Protein AF-A0A2I1KR94-F1 (afdb_monomer)

Mean predicted aligned error: 14.49 Å

Secondary structure (DSSP, 8-state):
-------THHHHTSSSS---SHHHHHHHHHH----HHHHHHHHHHHHT--S------PPPHHHHHHHHHHHHHHHHH-HHHHHHHHHHHHHSS-TT--STTHHHHHHS-TTTS-HHHHHHHHHHHHHHHHHTTSTTTHHHHHHHHHHHHHHHHHHHHHHHHHTT-HHHHHHHHHHHHHHHHHHHHHHHHHHHHHHHH---HHHHHHHHHHHHHHHHHHHHHHHH-HHHHHHHHHHHHHHHHHHHHHHHHHHHHHHHHS--

Structure (mmCIF, N/CA/C/O backbone):
data_AF-A0A2I1KR94-F1
#
_entry.id   AF-A0A2I1KR94-F1
#
loop_
_atom_site.group_PDB
_atom_site.id
_atom_site.type_symbol
_atom_site.label_atom_id
_atom_site.label_alt_id
_atom_site.label_comp_id
_atom_site.label_asym_id
_atom_site.label_entity_id
_atom_site.label_seq_id
_atom_site.pdbx_PDB_ins_code
_atom_site.Cartn_x
_atom_site.Cartn_y
_atom_site.Cartn_z
_atom_site.occupancy
_atom_site.B_iso_or_equiv
_atom_site.auth_seq_id
_atom_site.auth_comp_id
_atom_site.auth_asym_id
_atom_site.auth_atom_id
_atom_site.pdbx_PDB_model_num
ATOM 1 N N . MET A 1 1 ? 54.057 35.164 -25.655 1.00 35.00 1 MET A N 1
ATOM 2 C CA . MET A 1 1 ? 53.606 35.963 -24.493 1.00 35.00 1 MET A CA 1
ATOM 3 C C . MET A 1 1 ? 52.113 36.227 -24.634 1.00 35.00 1 MET A C 1
ATOM 5 O O . MET A 1 1 ? 51.683 36.531 -25.734 1.00 35.00 1 MET A O 1
ATOM 9 N N . HIS A 1 2 ? 51.393 36.112 -23.514 1.00 28.39 2 HIS A N 1
ATOM 10 C CA . HIS A 1 2 ? 49.942 36.242 -23.285 1.00 28.39 2 HIS A CA 1
ATOM 11 C C . HIS A 1 2 ? 48.998 35.068 -23.674 1.00 28.39 2 HIS A C 1
ATOM 13 O O . HIS A 1 2 ? 49.238 34.387 -24.667 1.00 28.39 2 HIS A O 1
ATOM 19 N N . PRO A 1 3 ? 47.965 34.794 -22.835 1.00 44.25 3 PRO A N 1
ATOM 20 C CA . PRO A 1 3 ? 47.377 33.490 -22.584 1.00 44.25 3 PRO A CA 1
ATOM 21 C C . PRO A 1 3 ? 45.837 33.502 -22.761 1.00 44.25 3 PRO A C 1
ATOM 23 O O . PRO A 1 3 ? 45.214 34.516 -23.063 1.00 44.25 3 PRO A O 1
ATOM 26 N N . ALA A 1 4 ? 45.236 32.338 -22.530 1.00 46.88 4 ALA A N 1
ATOM 27 C CA . ALA A 1 4 ? 43.945 32.125 -21.871 1.00 46.88 4 ALA A CA 1
ATOM 28 C C . ALA A 1 4 ? 42.857 33.222 -21.967 1.00 46.88 4 ALA A C 1
ATOM 30 O O . ALA A 1 4 ? 42.795 34.143 -21.152 1.00 46.88 4 ALA A O 1
ATOM 31 N N . ARG A 1 5 ? 41.859 32.978 -22.821 1.00 35.50 5 ARG A N 1
ATOM 32 C CA . ARG A 1 5 ? 40.458 33.254 -22.478 1.00 35.50 5 ARG A CA 1
ATOM 33 C C . ARG A 1 5 ? 39.716 31.923 -22.441 1.00 35.50 5 ARG A C 1
ATOM 35 O O . ARG A 1 5 ? 39.459 31.316 -23.472 1.00 35.50 5 ARG A O 1
ATOM 42 N N . TYR A 1 6 ? 39.457 31.445 -21.228 1.00 41.56 6 TYR A N 1
ATOM 43 C CA . TYR A 1 6 ? 38.621 30.279 -20.979 1.00 41.56 6 TYR A CA 1
ATOM 44 C C . TYR A 1 6 ? 37.159 30.669 -21.190 1.00 41.56 6 TYR A C 1
ATOM 46 O O . TYR A 1 6 ? 36.608 31.471 -20.435 1.00 41.56 6 TYR A O 1
ATOM 54 N N . ASP A 1 7 ? 36.540 30.080 -22.209 1.00 39.53 7 ASP A N 1
ATOM 55 C CA . ASP A 1 7 ? 35.104 30.148 -22.465 1.00 39.53 7 ASP A CA 1
ATOM 56 C C . ASP A 1 7 ? 34.332 29.350 -21.400 1.00 39.53 7 ASP A C 1
ATOM 58 O O . ASP A 1 7 ? 33.911 28.204 -21.592 1.00 39.53 7 ASP A O 1
ATOM 62 N N . LEU A 1 8 ? 34.134 29.980 -20.239 1.00 40.34 8 LEU A N 1
ATOM 63 C CA . LEU A 1 8 ? 33.334 29.470 -19.117 1.00 40.34 8 LEU A CA 1
ATOM 64 C C . LEU A 1 8 ? 31.842 29.292 -19.464 1.00 40.34 8 LEU A C 1
ATOM 66 O O . LEU A 1 8 ? 31.100 28.659 -18.713 1.00 40.34 8 LEU A O 1
ATOM 70 N N . LEU A 1 9 ? 31.396 29.784 -20.622 1.00 37.09 9 LEU A N 1
ATOM 71 C CA . LEU A 1 9 ? 30.026 29.608 -21.109 1.00 37.09 9 LEU A CA 1
ATOM 72 C C . LEU A 1 9 ? 29.770 28.199 -21.673 1.00 37.09 9 LEU A C 1
ATOM 74 O O . LEU A 1 9 ? 28.655 27.692 -21.572 1.00 37.09 9 LEU A O 1
ATOM 78 N N . SER A 1 10 ? 30.806 27.505 -22.156 1.00 40.38 10 SER A N 1
ATOM 79 C CA . SER A 1 10 ? 30.686 26.139 -22.699 1.00 40.38 10 SER A CA 1
ATOM 80 C C . SER A 1 10 ? 30.662 25.035 -21.627 1.00 40.38 10 SER A C 1
ATOM 82 O O . SER A 1 10 ? 30.358 23.873 -21.916 1.00 40.38 10 SER A O 1
ATOM 84 N N . ALA A 1 11 ? 30.989 25.379 -20.377 1.00 36.53 11 ALA A N 1
ATOM 85 C CA . ALA A 1 11 ? 30.955 24.456 -19.245 1.00 36.53 11 ALA A CA 1
ATOM 86 C C . ALA A 1 11 ? 29.555 24.370 -18.615 1.00 36.53 11 ALA A C 1
ATOM 88 O O . ALA A 1 11 ? 29.165 23.318 -18.113 1.00 36.53 11 ALA A O 1
ATOM 89 N N . ARG A 1 12 ? 28.758 25.445 -18.694 1.00 36.31 12 ARG A N 1
ATOM 90 C CA . ARG A 1 12 ? 27.431 25.501 -18.060 1.00 36.31 12 ARG A CA 1
ATOM 91 C C . ARG A 1 12 ? 26.336 24.792 -18.865 1.00 36.31 12 ARG A C 1
ATOM 93 O O . ARG A 1 12 ? 25.356 24.350 -18.278 1.00 36.31 12 ARG A O 1
ATOM 100 N N . ALA A 1 13 ? 26.529 24.612 -20.173 1.00 34.84 13 ALA A N 1
ATOM 101 C CA . ALA A 1 13 ? 25.585 23.900 -21.042 1.00 34.84 13 ALA A CA 1
ATOM 102 C C . ALA A 1 13 ? 25.723 22.363 -20.989 1.00 34.84 13 ALA A C 1
ATOM 104 O O . ALA A 1 13 ? 24.828 21.652 -21.431 1.00 34.84 13 ALA A O 1
ATOM 105 N N . ARG A 1 14 ? 26.820 21.832 -20.428 1.00 36.22 14 ARG A N 1
ATOM 106 C CA . ARG A 1 14 ? 27.119 20.387 -20.427 1.00 36.22 14 ARG A CA 1
ATOM 107 C C . ARG A 1 14 ? 26.624 19.613 -19.205 1.00 36.22 14 ARG A C 1
ATOM 109 O O . ARG A 1 14 ? 26.749 18.397 -19.181 1.00 36.22 14 ARG A O 1
ATOM 116 N N . ILE A 1 15 ? 26.054 20.288 -18.207 1.00 40.41 15 ILE A N 1
ATOM 117 C CA . ILE A 1 15 ? 25.571 19.637 -16.974 1.00 40.41 15 ILE A CA 1
ATOM 118 C C . ILE A 1 15 ? 24.065 19.316 -17.052 1.00 40.41 15 ILE A C 1
ATOM 120 O O . ILE A 1 15 ? 23.568 18.522 -16.261 1.00 40.41 15 ILE A O 1
ATOM 124 N N . SER A 1 16 ? 23.323 19.864 -18.026 1.00 38.84 16 SER A N 1
ATOM 125 C CA . SER A 1 16 ? 21.858 19.708 -18.078 1.00 38.84 16 SER A CA 1
ATOM 126 C C . SER A 1 16 ? 21.340 18.541 -18.931 1.00 38.84 16 SER A C 1
ATOM 128 O O . SER A 1 16 ? 20.125 18.388 -19.037 1.00 38.84 16 SER A O 1
ATOM 130 N N . GLN A 1 17 ? 22.206 17.719 -19.527 1.00 39.06 17 GLN A N 1
ATOM 131 C CA . GLN A 1 17 ? 21.788 16.513 -20.251 1.00 39.06 17 GLN A CA 1
ATOM 132 C C . GLN A 1 17 ? 22.520 15.307 -19.671 1.00 39.06 17 GLN A C 1
ATOM 134 O O . GLN A 1 17 ? 23.636 14.970 -20.057 1.00 39.06 17 GLN A O 1
ATOM 139 N N . GLY A 1 18 ? 21.910 14.729 -18.638 1.00 41.34 18 GLY A N 1
ATOM 140 C CA . GLY A 1 18 ? 22.408 13.528 -17.990 1.00 41.34 18 GLY A CA 1
ATOM 141 C C . GLY A 1 18 ? 22.389 12.342 -18.952 1.00 41.34 18 GLY A C 1
ATOM 142 O O . GLY A 1 18 ? 21.402 12.125 -19.645 1.00 41.34 18 GLY A O 1
ATOM 143 N N . THR A 1 19 ? 23.471 11.563 -18.892 1.00 52.41 19 THR A N 1
ATOM 144 C CA . THR A 1 19 ? 23.735 10.248 -19.512 1.00 52.41 19 THR A CA 1
ATOM 145 C C . THR A 1 19 ? 24.338 10.221 -20.929 1.00 52.41 19 THR A C 1
ATOM 147 O O . THR A 1 19 ? 23.656 10.270 -21.942 1.00 52.41 19 THR A O 1
ATOM 150 N N . GLY A 1 20 ? 25.672 10.060 -20.951 1.00 33.41 20 GLY A N 1
ATOM 151 C CA . GLY A 1 20 ? 26.540 9.688 -22.084 1.00 33.41 20 GLY A CA 1
ATOM 152 C C . GLY A 1 20 ? 27.864 10.480 -22.070 1.00 33.41 20 GLY A C 1
ATOM 153 O O . GLY A 1 20 ? 27.867 11.606 -21.578 1.00 33.41 20 GLY A O 1
ATOM 154 N N . PRO A 1 21 ? 29.015 10.011 -22.598 1.00 44.22 21 PRO A N 1
ATOM 155 C CA . PRO A 1 21 ? 29.642 8.690 -22.695 1.00 44.22 21 PRO A CA 1
ATOM 156 C C . PRO A 1 21 ? 30.960 8.659 -21.864 1.00 44.22 21 PRO A C 1
ATOM 158 O O . PRO A 1 21 ? 32.014 8.207 -22.315 1.00 44.22 21 PRO A O 1
ATOM 161 N N . SER A 1 22 ? 30.944 9.205 -20.645 1.00 50.06 22 SER A N 1
ATOM 162 C CA . SER A 1 22 ? 32.164 9.479 -19.860 1.00 50.06 22 SER A CA 1
ATOM 163 C C . SER A 1 22 ? 32.882 8.234 -19.320 1.00 50.06 22 SER A C 1
ATOM 165 O O . SER A 1 22 ? 34.065 8.299 -18.990 1.00 50.06 22 SER A O 1
ATOM 167 N N . PHE A 1 23 ? 32.194 7.093 -19.233 1.00 43.66 23 PHE A N 1
ATOM 168 C CA . PHE A 1 23 ? 32.743 5.874 -18.632 1.00 43.66 23 PHE A CA 1
ATOM 169 C C . PHE A 1 23 ? 33.726 5.142 -19.564 1.00 43.66 23 PHE A C 1
ATOM 171 O O . PHE A 1 23 ? 34.800 4.730 -19.127 1.00 43.66 23 PHE A O 1
ATOM 178 N N . CYS A 1 24 ? 33.432 5.078 -20.869 1.00 41.09 24 CYS A N 1
ATOM 179 C CA . CYS A 1 24 ? 34.358 4.524 -21.866 1.00 41.09 24 CYS A CA 1
ATOM 180 C C . CYS A 1 24 ? 35.625 5.377 -22.012 1.00 41.09 24 CYS A C 1
ATOM 182 O O . CYS A 1 24 ? 36.724 4.834 -22.101 1.00 41.09 24 CYS A O 1
ATOM 184 N N . LEU A 1 25 ? 35.489 6.706 -21.967 1.00 46.69 25 LEU A N 1
ATOM 185 C CA . LEU A 1 25 ? 36.619 7.643 -22.008 1.00 46.69 25 LEU A CA 1
ATOM 186 C C . LEU A 1 25 ? 37.533 7.502 -20.779 1.00 46.69 25 LEU A C 1
ATOM 188 O O . LEU A 1 25 ? 38.751 7.639 -20.896 1.00 46.69 25 LEU A O 1
ATOM 192 N N . TRP A 1 26 ? 36.959 7.179 -19.617 1.00 49.50 26 TRP A N 1
ATOM 193 C CA . TRP A 1 26 ? 37.708 6.919 -18.388 1.00 49.50 26 TRP A CA 1
ATOM 194 C C . TRP A 1 26 ? 38.465 5.581 -18.443 1.00 49.50 26 TRP A C 1
ATOM 196 O O . TRP A 1 26 ? 39.665 5.553 -18.173 1.00 49.50 26 TRP A O 1
ATOM 206 N N . ILE A 1 27 ? 37.817 4.499 -18.899 1.00 49.00 27 ILE A N 1
ATOM 207 C CA . ILE A 1 27 ? 38.471 3.188 -19.078 1.00 49.00 27 ILE A CA 1
ATOM 208 C C . ILE A 1 27 ? 39.580 3.259 -20.139 1.00 49.00 27 ILE A C 1
ATOM 210 O O . ILE A 1 27 ? 40.669 2.717 -19.936 1.00 49.00 27 ILE A O 1
ATOM 214 N N . SER A 1 28 ? 39.348 3.964 -21.250 1.00 44.84 28 SER A N 1
ATOM 215 C CA . SER A 1 28 ? 40.300 4.033 -22.366 1.00 44.84 28 SER A CA 1
ATOM 216 C C . SER A 1 28 ? 41.574 4.803 -22.015 1.00 44.84 28 SER A C 1
ATOM 218 O O . SER A 1 28 ? 42.646 4.473 -22.520 1.00 44.84 28 SER A O 1
ATOM 220 N N . ARG A 1 29 ? 41.485 5.818 -21.144 1.00 47.16 29 ARG A N 1
ATOM 221 C CA . ARG A 1 29 ? 42.650 6.609 -20.717 1.00 47.16 29 ARG A CA 1
ATOM 222 C C . ARG A 1 29 ? 43.457 5.917 -19.615 1.00 47.16 29 ARG A C 1
ATOM 224 O O . ARG A 1 29 ? 44.645 6.189 -19.489 1.00 47.16 29 ARG A O 1
ATOM 231 N N . ALA A 1 30 ? 42.828 5.016 -18.857 1.00 43.41 30 ALA A N 1
ATOM 232 C CA . ALA A 1 30 ? 43.468 4.232 -17.802 1.00 43.41 30 ALA A CA 1
ATOM 233 C C . ALA A 1 30 ? 44.206 2.984 -18.317 1.00 43.41 30 ALA A C 1
ATOM 235 O O . ALA A 1 30 ? 45.119 2.507 -17.652 1.00 43.41 30 ALA A O 1
ATOM 236 N N . SER A 1 31 ? 43.821 2.447 -19.480 1.00 46.56 31 SER A N 1
ATOM 237 C CA . SER A 1 31 ? 44.313 1.143 -19.952 1.00 46.56 31 SER A CA 1
ATOM 238 C C . SER A 1 31 ? 45.330 1.212 -21.092 1.00 46.56 31 SER A C 1
ATOM 240 O O . SER A 1 31 ? 46.026 0.231 -21.303 1.00 46.56 31 SER A O 1
ATOM 242 N N . GLY A 1 32 ? 45.461 2.331 -21.817 1.00 48.06 32 GLY A N 1
ATOM 243 C CA . GLY A 1 32 ? 46.488 2.506 -22.860 1.00 48.06 32 GLY A CA 1
ATOM 244 C C . GLY A 1 32 ? 46.425 1.509 -24.033 1.00 48.06 32 GLY A C 1
ATOM 245 O O . GLY A 1 32 ? 47.392 1.395 -24.778 1.00 48.06 32 GLY A O 1
ATOM 246 N N . VAL A 1 33 ? 45.317 0.775 -24.196 1.00 49.03 33 VAL A N 1
ATOM 247 C CA . VAL A 1 33 ? 45.268 -0.470 -24.996 1.00 49.03 33 VAL A CA 1
ATOM 248 C C . VAL A 1 33 ? 44.391 -0.391 -26.258 1.00 49.03 33 VAL A C 1
ATOM 250 O O . VAL A 1 33 ? 44.274 -1.368 -26.990 1.00 49.03 33 VAL A O 1
ATOM 253 N N . LEU A 1 34 ? 43.824 0.764 -26.615 1.00 44.78 34 LEU A N 1
ATOM 254 C CA . LEU A 1 34 ? 43.002 0.875 -27.831 1.00 44.78 34 LEU A CA 1
ATOM 255 C C . LEU A 1 34 ? 43.645 1.797 -28.878 1.00 44.78 34 LEU A C 1
ATOM 257 O O . LEU A 1 34 ? 43.628 3.018 -28.746 1.00 44.78 34 LEU A O 1
ATOM 261 N N . SER A 1 35 ? 44.204 1.190 -29.933 1.00 47.53 35 SER A N 1
ATOM 262 C CA . SER A 1 35 ? 44.652 1.878 -31.154 1.00 47.53 35 SER A CA 1
ATOM 263 C C . SER A 1 35 ? 43.507 2.680 -31.781 1.00 47.53 35 SER A C 1
ATOM 265 O O . SER A 1 35 ? 42.381 2.186 -31.887 1.00 47.53 35 SER A O 1
ATOM 267 N N . GLY A 1 36 ? 43.810 3.899 -32.244 1.00 46.56 36 GLY A N 1
ATOM 268 C CA . GLY A 1 36 ? 42.843 4.895 -32.741 1.00 46.56 36 GLY A CA 1
ATOM 269 C C . GLY A 1 36 ? 41.859 4.407 -33.814 1.00 46.56 36 GLY A C 1
ATOM 270 O O . GLY A 1 36 ? 40.757 4.936 -33.916 1.00 46.56 36 GLY A O 1
ATOM 271 N N . THR A 1 37 ? 42.187 3.330 -34.528 1.00 48.81 37 THR A N 1
ATOM 272 C CA . THR A 1 37 ? 41.336 2.689 -35.542 1.00 48.81 37 THR A CA 1
ATOM 273 C C . THR A 1 37 ? 40.032 2.109 -34.969 1.00 48.81 37 THR A C 1
ATOM 275 O O . THR A 1 37 ? 39.011 2.072 -35.658 1.00 48.81 37 THR A O 1
ATOM 278 N N . VAL A 1 38 ? 40.032 1.675 -33.701 1.00 52.34 38 VAL A N 1
ATOM 279 C CA . VAL A 1 38 ? 38.827 1.147 -33.027 1.00 52.34 38 VAL A CA 1
ATOM 280 C C . VAL A 1 38 ? 37.902 2.286 -32.581 1.00 52.34 38 VAL A C 1
ATOM 282 O O . VAL A 1 38 ? 36.683 2.149 -32.622 1.00 52.34 38 VAL A O 1
ATOM 285 N N . CYS A 1 39 ? 38.466 3.442 -32.220 1.00 46.56 39 CYS A N 1
ATOM 286 C CA . CYS A 1 39 ? 37.684 4.622 -31.843 1.00 46.56 39 CYS A CA 1
ATOM 287 C C . CYS A 1 39 ? 36.955 5.225 -33.053 1.00 46.56 39 CYS A C 1
ATOM 289 O O . CYS A 1 39 ? 35.754 5.468 -32.981 1.00 46.56 39 CYS A O 1
ATOM 291 N N . GLU A 1 40 ? 37.635 5.369 -34.197 1.00 49.00 40 GLU A N 1
ATOM 292 C CA . GLU A 1 40 ? 37.013 5.880 -35.430 1.00 49.00 40 GLU A CA 1
ATOM 293 C C . GLU A 1 40 ? 35.909 4.960 -35.967 1.00 49.00 40 GLU A C 1
ATOM 295 O O . GLU A 1 40 ? 34.885 5.430 -36.460 1.00 49.00 40 GLU A O 1
ATOM 300 N N . THR A 1 41 ? 36.068 3.639 -35.839 1.00 49.00 41 THR A N 1
ATOM 301 C CA . THR A 1 41 ? 35.028 2.684 -36.256 1.00 49.00 41 THR A CA 1
ATOM 302 C C . THR A 1 41 ? 33.820 2.672 -35.316 1.00 49.00 41 THR A C 1
ATOM 304 O O . THR A 1 41 ? 32.702 2.429 -35.779 1.00 49.00 41 THR A O 1
ATOM 307 N N . LEU A 1 42 ? 34.002 2.987 -34.030 1.00 47.84 42 LEU A N 1
ATOM 308 C CA . LEU A 1 42 ? 32.907 3.176 -33.073 1.00 47.84 42 LEU A CA 1
ATOM 309 C C . LEU A 1 42 ? 32.173 4.505 -33.292 1.00 47.84 42 LEU A C 1
ATOM 311 O O . LEU A 1 42 ? 30.946 4.534 -33.229 1.00 47.84 42 LEU A O 1
ATOM 315 N N . GLU A 1 43 ? 32.886 5.575 -33.637 1.00 50.41 43 GLU A N 1
ATOM 316 C CA . GLU A 1 43 ? 32.296 6.884 -33.940 1.00 50.41 43 GLU A CA 1
ATOM 317 C C . GLU A 1 43 ? 31.546 6.871 -35.286 1.00 50.41 43 GLU A C 1
ATOM 319 O O . GLU A 1 43 ? 30.418 7.360 -35.393 1.00 50.41 43 GLU A O 1
ATOM 324 N N . ALA A 1 44 ? 32.083 6.160 -36.285 1.00 45.59 44 ALA A N 1
ATOM 325 C CA . ALA A 1 44 ? 31.396 5.897 -37.550 1.00 45.59 44 ALA A CA 1
ATOM 326 C C . ALA A 1 44 ? 30.174 4.967 -37.397 1.00 45.59 44 ALA A C 1
ATOM 328 O O . ALA A 1 44 ? 29.206 5.101 -38.149 1.00 45.59 44 ALA A O 1
ATOM 329 N N . ARG A 1 45 ? 30.180 4.042 -36.422 1.00 46.34 45 ARG A N 1
ATOM 330 C CA . ARG A 1 45 ? 28.995 3.244 -36.047 1.00 46.34 45 ARG A CA 1
ATOM 331 C C . ARG A 1 45 ? 27.971 4.052 -35.249 1.00 46.34 45 ARG A C 1
ATOM 333 O O . ARG A 1 45 ? 26.781 3.830 -35.444 1.00 46.34 45 ARG A O 1
ATOM 340 N N . GLY A 1 46 ? 28.404 5.004 -34.421 1.00 43.47 46 GLY A N 1
ATOM 341 C CA . GLY A 1 46 ? 27.519 5.927 -33.702 1.00 43.47 46 GLY A CA 1
ATOM 342 C C . GLY A 1 46 ? 26.760 6.872 -34.637 1.00 43.47 46 GLY A C 1
ATOM 343 O O . GLY A 1 46 ? 25.597 7.176 -34.398 1.00 43.47 46 GLY A O 1
ATOM 344 N N . SER A 1 47 ? 27.379 7.270 -35.753 1.00 44.62 47 SER A N 1
ATOM 345 C CA . SER A 1 47 ? 26.758 8.154 -36.751 1.00 44.62 47 SER A CA 1
ATOM 346 C C . SER A 1 47 ? 25.817 7.431 -37.736 1.00 44.62 47 SER A C 1
ATOM 348 O O . SER A 1 47 ? 24.990 8.068 -38.381 1.00 44.62 47 SER A O 1
ATOM 350 N N . ARG A 1 48 ? 25.881 6.091 -37.825 1.00 40.25 48 ARG A N 1
ATOM 351 C CA . ARG A 1 48 ? 24.932 5.252 -38.593 1.00 40.25 48 ARG A CA 1
ATOM 352 C C . ARG A 1 48 ? 23.904 4.544 -37.707 1.00 40.25 48 ARG A C 1
ATOM 354 O O . ARG A 1 48 ? 23.403 3.485 -38.085 1.00 40.25 48 ARG A O 1
ATOM 361 N N . ALA A 1 49 ? 23.586 5.097 -36.537 1.00 43.03 49 ALA A N 1
ATOM 362 C CA . ALA A 1 49 ? 22.414 4.665 -35.791 1.00 43.03 49 ALA A CA 1
ATOM 363 C C . ALA A 1 49 ? 21.166 5.012 -36.619 1.00 43.03 49 ALA A C 1
ATOM 365 O O . ALA A 1 49 ? 20.752 6.166 -36.719 1.00 43.03 49 ALA A O 1
ATOM 366 N N . SER A 1 50 ? 20.643 3.993 -37.294 1.00 39.62 50 SER A N 1
ATOM 367 C CA . SER A 1 50 ? 19.432 3.997 -38.104 1.00 39.62 50 SER A CA 1
ATOM 368 C C . SER A 1 50 ? 18.310 4.814 -37.437 1.00 39.62 50 SER A C 1
ATOM 370 O O . SER A 1 50 ? 18.028 4.576 -36.264 1.00 39.62 50 SER A O 1
ATOM 372 N N . PRO A 1 51 ? 17.587 5.698 -38.154 1.00 44.38 51 PRO A N 1
ATOM 373 C CA . PRO A 1 51 ? 16.485 6.502 -37.595 1.00 44.38 51 PRO A CA 1
ATOM 374 C C . PRO A 1 51 ? 15.230 5.677 -37.234 1.00 44.38 51 PRO A C 1
ATOM 376 O O . PRO A 1 51 ? 14.169 6.234 -36.985 1.00 44.38 51 PRO A O 1
ATOM 379 N N . ASN A 1 52 ? 15.344 4.348 -37.237 1.00 45.38 52 ASN A N 1
ATOM 380 C CA . ASN A 1 52 ? 14.302 3.372 -36.934 1.00 45.38 52 ASN A CA 1
ATOM 381 C C . ASN A 1 52 ? 14.933 2.187 -36.186 1.00 45.38 52 ASN A C 1
ATOM 383 O O . ASN A 1 52 ? 14.935 1.055 -36.670 1.00 45.38 52 ASN A O 1
ATOM 387 N N . LEU A 1 53 ? 15.549 2.453 -35.033 1.00 41.03 53 LEU A N 1
ATOM 388 C CA . LEU A 1 53 ? 15.765 1.399 -34.048 1.00 41.03 53 LEU A CA 1
ATOM 389 C C . LEU A 1 53 ? 14.443 1.199 -33.320 1.00 41.03 53 LEU A C 1
ATOM 391 O O . LEU A 1 53 ? 13.820 2.167 -32.889 1.00 41.03 53 LEU A O 1
ATOM 395 N N . ALA A 1 54 ? 14.018 -0.059 -33.303 1.00 38.78 54 ALA A N 1
ATOM 396 C CA . ALA A 1 54 ? 12.825 -0.571 -32.667 1.00 38.78 54 ALA A CA 1
ATOM 397 C C . ALA A 1 54 ? 12.447 0.227 -31.418 1.00 38.78 54 ALA A C 1
ATOM 399 O O . ALA A 1 54 ? 13.282 0.492 -30.554 1.00 38.78 54 ALA A O 1
ATOM 400 N N . GLN A 1 55 ? 11.169 0.582 -31.333 1.00 46.03 55 GLN A N 1
ATOM 401 C CA . GLN A 1 55 ? 10.551 0.938 -30.073 1.00 46.03 55 GLN A CA 1
ATOM 402 C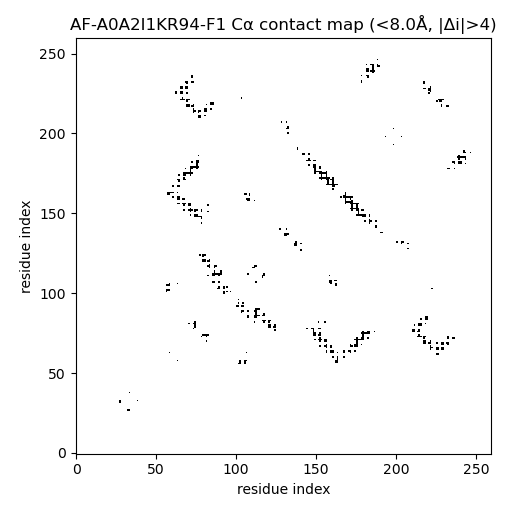 C . GLN A 1 55 ? 10.678 -0.287 -29.160 1.00 46.03 55 GLN A C 1
ATOM 404 O O . GLN A 1 55 ? 9.831 -1.178 -29.181 1.00 46.03 55 GLN A O 1
ATOM 409 N N . GLU A 1 56 ? 11.791 -0.365 -28.427 1.00 43.19 56 GLU A N 1
ATOM 410 C CA . GLU A 1 56 ? 11.906 -1.161 -27.210 1.00 43.19 56 GLU A CA 1
ATOM 411 C C . GLU A 1 56 ? 10.618 -0.907 -26.411 1.00 43.19 56 GLU A C 1
ATOM 413 O O . GLU A 1 56 ? 10.162 0.244 -26.389 1.00 43.19 56 GLU A O 1
ATOM 418 N N . PRO A 1 57 ? 9.975 -1.922 -25.811 1.00 46.59 57 PRO A N 1
ATOM 419 C CA . PRO A 1 57 ? 8.738 -1.738 -25.063 1.00 46.59 57 PRO A CA 1
ATOM 420 C C . PRO A 1 57 ? 9.038 -0.980 -23.760 1.00 46.59 57 PRO A C 1
ATOM 422 O O . PRO A 1 57 ? 9.010 -1.532 -22.666 1.00 46.59 57 PRO A O 1
ATOM 425 N N . SER A 1 58 ? 9.361 0.3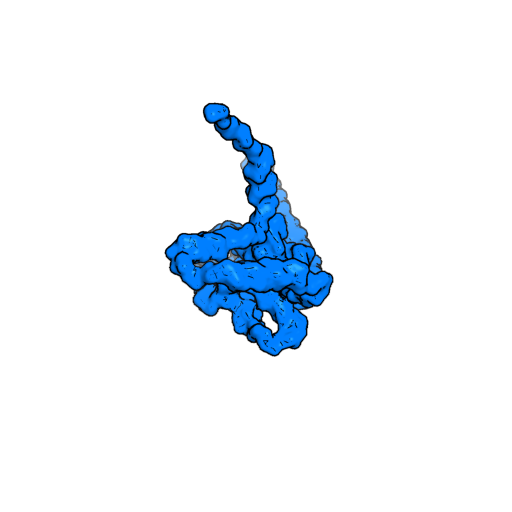06 -23.876 1.00 58.03 58 SER A N 1
ATOM 426 C CA . SER A 1 58 ? 9.529 1.220 -22.767 1.00 58.03 58 SER A CA 1
ATOM 427 C C . SER A 1 58 ? 8.153 1.519 -22.205 1.00 58.03 58 SER A C 1
ATOM 429 O O . SER A 1 58 ? 7.228 1.863 -22.941 1.00 58.03 58 SER A O 1
ATOM 431 N N . VAL A 1 59 ? 8.013 1.395 -20.894 1.00 67.31 59 VAL A N 1
ATOM 432 C CA . VAL A 1 59 ? 6.786 1.782 -20.208 1.00 67.31 59 VAL A CA 1
ATOM 433 C C . VAL A 1 59 ? 6.584 3.278 -20.400 1.00 67.31 59 VAL A C 1
ATOM 435 O O . VAL A 1 59 ? 7.428 4.082 -20.010 1.00 67.31 59 VAL A O 1
ATOM 438 N N . ASP A 1 60 ? 5.472 3.668 -21.013 1.00 86.00 60 ASP A N 1
ATOM 439 C CA . ASP A 1 60 ? 5.170 5.083 -21.193 1.00 86.00 60 ASP A CA 1
ATOM 440 C C . ASP A 1 60 ? 4.951 5.761 -19.835 1.00 86.00 60 ASP A C 1
ATOM 442 O O . ASP A 1 60 ? 4.415 5.165 -18.895 1.00 86.00 60 ASP A O 1
ATOM 446 N N . ALA A 1 61 ? 5.297 7.048 -19.737 1.00 85.62 61 ALA A N 1
ATOM 447 C CA . ALA A 1 61 ? 5.144 7.818 -18.501 1.00 85.62 61 ALA A CA 1
ATOM 448 C C . ALA A 1 61 ? 3.714 7.747 -17.932 1.00 85.62 61 ALA A C 1
ATOM 450 O O . ALA A 1 61 ? 3.529 7.623 -16.723 1.00 85.62 61 ALA A O 1
ATOM 451 N N . MET A 1 62 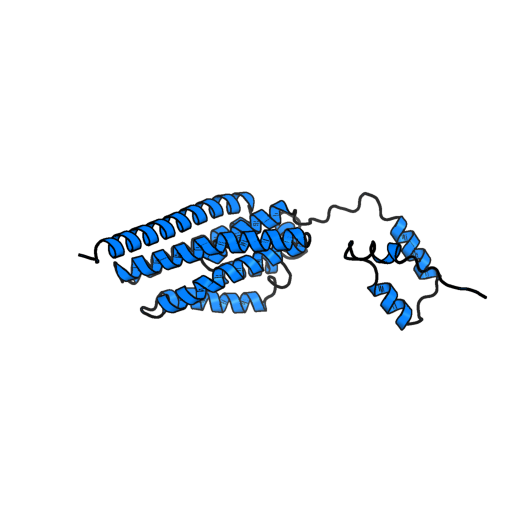? 2.703 7.771 -18.808 1.00 89.44 62 MET A N 1
ATOM 452 C CA . MET A 1 62 ? 1.296 7.610 -18.433 1.00 89.44 62 MET A CA 1
ATOM 453 C C . MET A 1 62 ? 1.045 6.256 -17.761 1.00 89.44 62 MET A C 1
ATOM 455 O O . MET A 1 62 ? 0.429 6.199 -16.700 1.00 89.44 62 MET A O 1
ATOM 459 N N . THR A 1 63 ? 1.546 5.170 -18.347 1.00 88.12 63 THR A N 1
ATOM 460 C CA . THR A 1 63 ? 1.390 3.814 -17.816 1.00 88.12 63 THR A CA 1
ATOM 461 C C . THR A 1 63 ? 2.050 3.694 -16.447 1.00 88.12 63 THR A C 1
ATOM 463 O O . THR A 1 63 ? 1.399 3.237 -15.511 1.00 88.12 63 THR A O 1
ATOM 466 N N . ALA A 1 64 ? 3.272 4.209 -16.280 1.00 86.25 64 ALA A N 1
ATOM 467 C CA . ALA A 1 64 ? 3.959 4.220 -14.988 1.00 86.25 64 ALA A CA 1
ATOM 468 C C . ALA A 1 64 ? 3.167 4.981 -13.906 1.00 86.25 64 ALA A C 1
ATOM 470 O O . ALA A 1 64 ? 3.070 4.522 -12.767 1.00 86.25 64 ALA A O 1
ATOM 471 N N . MET A 1 65 ? 2.548 6.114 -14.259 1.00 91.44 65 MET A N 1
ATOM 472 C CA . MET A 1 65 ? 1.691 6.881 -13.345 1.00 91.44 65 MET A CA 1
ATOM 473 C C . MET A 1 65 ? 0.388 6.146 -13.001 1.00 91.44 65 MET A C 1
ATOM 475 O O . MET A 1 65 ? -0.026 6.129 -11.845 1.00 91.44 65 MET A O 1
ATOM 479 N N . LEU A 1 66 ? -0.269 5.521 -13.980 1.00 91.88 66 LEU A N 1
ATOM 480 C CA . LEU A 1 66 ? -1.497 4.752 -13.746 1.00 91.88 66 LEU A CA 1
ATOM 481 C C . LEU A 1 66 ? -1.229 3.529 -12.861 1.00 91.88 66 LEU A C 1
ATOM 483 O O . LEU A 1 66 ? -1.970 3.281 -11.907 1.00 91.88 66 LEU A O 1
ATOM 487 N N . MET A 1 67 ? -0.134 2.814 -13.130 1.00 90.31 67 MET A N 1
ATOM 488 C CA . MET A 1 67 ? 0.337 1.719 -12.289 1.00 90.31 67 MET A CA 1
ATOM 489 C C . MET A 1 67 ? 0.625 2.215 -10.872 1.00 90.31 67 MET A C 1
ATOM 491 O O . MET A 1 67 ? 0.144 1.604 -9.922 1.00 90.31 67 MET A O 1
ATOM 495 N N . SER A 1 68 ? 1.324 3.347 -10.713 1.00 92.38 68 SER A N 1
ATOM 496 C CA . SER A 1 68 ? 1.689 3.858 -9.389 1.00 92.38 68 SER A CA 1
ATOM 497 C C . SER A 1 68 ? 0.485 4.277 -8.543 1.00 92.38 68 SER A C 1
ATOM 499 O O . SER A 1 68 ? 0.494 4.070 -7.331 1.00 92.38 68 SER A O 1
ATOM 501 N N . ILE A 1 69 ? -0.583 4.795 -9.160 1.00 93.56 69 ILE A N 1
ATOM 502 C CA . ILE A 1 69 ? -1.860 5.079 -8.482 1.00 93.56 69 ILE A CA 1
ATOM 503 C C . ILE A 1 69 ? -2.505 3.777 -7.976 1.00 93.56 69 ILE A C 1
ATOM 505 O O . ILE A 1 69 ? -2.960 3.707 -6.827 1.00 93.56 69 ILE A O 1
ATOM 509 N N . GLY A 1 70 ? -2.532 2.738 -8.816 1.00 92.69 70 GLY A N 1
ATOM 510 C CA . GLY A 1 70 ? -3.074 1.423 -8.469 1.00 92.69 70 GLY A CA 1
ATOM 511 C C . GLY A 1 70 ? -2.283 0.743 -7.350 1.00 92.69 70 GLY A C 1
ATOM 512 O O . GLY A 1 70 ? -2.842 0.397 -6.306 1.00 92.69 70 GLY A O 1
ATOM 513 N N . THR A 1 71 ? -0.965 0.618 -7.524 1.00 91.44 71 THR A N 1
ATOM 514 C CA . THR A 1 71 ? -0.069 -0.009 -6.543 1.00 91.44 71 THR A CA 1
ATOM 515 C C . THR A 1 71 ? 0.050 0.809 -5.260 1.00 91.44 71 THR A C 1
ATOM 517 O O . THR A 1 71 ? 0.166 0.238 -4.181 1.00 91.44 71 THR A O 1
ATOM 520 N N . GLY A 1 72 ? -0.020 2.141 -5.334 1.00 92.94 72 GLY A N 1
ATOM 521 C CA . GLY A 1 72 ? -0.045 3.017 -4.162 1.00 92.94 72 GLY A CA 1
ATOM 522 C C . GLY A 1 72 ? -1.285 2.787 -3.303 1.00 92.94 72 GLY A C 1
ATOM 523 O O . GLY A 1 72 ? -1.186 2.565 -2.095 1.00 92.94 72 GLY A O 1
ATOM 524 N N . THR A 1 73 ? -2.459 2.722 -3.929 1.00 93.81 73 THR A N 1
ATOM 525 C CA . THR A 1 73 ? -3.715 2.405 -3.231 1.00 93.81 73 THR A CA 1
ATOM 526 C C . THR A 1 73 ? -3.690 0.991 -2.642 1.00 93.81 73 THR A C 1
ATOM 528 O O . THR A 1 73 ? -4.089 0.806 -1.491 1.00 93.81 73 THR A O 1
ATOM 531 N N . ALA A 1 74 ? -3.169 0.004 -3.382 1.00 93.31 74 ALA A N 1
ATOM 532 C CA . ALA A 1 74 ? -3.010 -1.369 -2.895 1.00 93.31 74 ALA A CA 1
ATOM 533 C C . ALA A 1 74 ? -2.068 -1.426 -1.679 1.00 93.31 74 ALA A C 1
ATOM 535 O O . ALA A 1 74 ? -2.405 -2.027 -0.655 1.00 93.31 74 ALA A O 1
ATOM 536 N N . SER A 1 75 ? -0.948 -0.694 -1.733 1.00 92.50 75 SER A N 1
ATOM 537 C CA . SER A 1 75 ? -0.021 -0.543 -0.607 1.00 92.50 75 SER A CA 1
ATOM 538 C C . SER A 1 75 ? -0.706 0.100 0.599 1.00 92.50 75 SER A C 1
ATOM 540 O O . SER A 1 75 ? -0.486 -0.325 1.727 1.00 92.50 75 SER A O 1
ATOM 542 N N . GLY A 1 76 ? -1.605 1.064 0.372 1.00 89.12 76 GLY A N 1
ATOM 543 C CA . GLY A 1 76 ? -2.470 1.666 1.391 1.00 89.12 76 GLY A CA 1
ATOM 544 C C . GLY A 1 76 ? -3.363 0.673 2.151 1.00 89.12 76 GLY A C 1
ATOM 545 O O . GLY A 1 76 ? -3.724 0.936 3.299 1.00 89.12 76 GLY A O 1
ATOM 546 N N . LEU A 1 77 ? -3.703 -0.468 1.544 1.00 91.00 77 LEU A N 1
ATOM 547 C CA . LEU A 1 77 ? -4.439 -1.561 2.188 1.00 91.00 77 LEU A CA 1
ATOM 548 C C . LEU A 1 77 ? -3.478 -2.542 2.871 1.00 91.00 77 LEU A C 1
ATOM 550 O O . LEU A 1 77 ? -3.578 -2.766 4.084 1.00 91.00 77 LEU A O 1
ATOM 554 N N . ARG A 1 78 ? -2.547 -3.111 2.093 1.00 92.06 78 ARG A N 1
ATOM 555 C CA . ARG A 1 78 ? -1.549 -4.099 2.531 1.00 92.06 78 ARG A CA 1
ATOM 556 C C . ARG A 1 78 ? -0.209 -3.852 1.822 1.00 92.06 78 ARG A C 1
ATOM 558 O O . ARG A 1 78 ? -0.057 -4.238 0.660 1.00 92.06 78 ARG A O 1
ATOM 565 N N . PRO A 1 79 ? 0.792 -3.268 2.502 1.00 90.31 79 PRO A N 1
ATOM 566 C CA . PRO A 1 79 ? 2.038 -2.862 1.854 1.00 90.31 79 PRO A CA 1
ATOM 567 C C . PRO A 1 79 ? 2.886 -4.069 1.446 1.00 90.31 79 PRO A C 1
ATOM 569 O O . PRO A 1 79 ? 3.296 -4.179 0.294 1.00 90.31 79 PRO A O 1
ATOM 572 N N . TYR A 1 80 ? 3.084 -5.021 2.360 1.00 90.94 80 TYR A N 1
ATOM 573 C CA . TYR A 1 80 ? 3.923 -6.200 2.125 1.00 90.94 80 TYR A CA 1
ATOM 574 C C . TYR A 1 80 ? 3.344 -7.123 1.059 1.00 90.94 80 TYR A C 1
ATOM 576 O O . TYR A 1 80 ? 4.077 -7.610 0.206 1.00 90.94 80 TYR A O 1
ATOM 584 N N . LEU A 1 81 ? 2.022 -7.312 1.075 1.00 90.25 81 LEU A N 1
ATOM 585 C CA . LEU A 1 81 ? 1.327 -8.108 0.073 1.00 90.25 81 LEU A CA 1
ATOM 586 C C . LEU A 1 81 ? 1.420 -7.453 -1.309 1.00 90.25 81 LEU A C 1
ATOM 588 O O . LEU A 1 81 ? 1.640 -8.143 -2.296 1.00 90.25 81 LEU A O 1
ATOM 592 N N . THR A 1 82 ? 1.290 -6.127 -1.387 1.00 89.44 82 THR A N 1
ATOM 593 C CA . THR A 1 82 ? 1.413 -5.405 -2.661 1.00 89.44 82 THR A CA 1
ATOM 594 C C . THR A 1 82 ? 2.807 -5.579 -3.249 1.00 89.44 82 THR A C 1
ATOM 596 O O . THR A 1 82 ? 2.933 -5.939 -4.416 1.00 89.44 82 THR A O 1
ATOM 599 N N . VAL A 1 83 ? 3.854 -5.382 -2.441 1.00 88.06 83 VAL A N 1
ATOM 600 C CA . VAL A 1 83 ? 5.236 -5.598 -2.891 1.00 88.06 83 VAL A CA 1
ATOM 601 C C . VAL A 1 83 ? 5.455 -7.060 -3.271 1.00 88.06 83 VAL A C 1
ATOM 603 O O . VAL A 1 83 ? 6.030 -7.306 -4.318 1.00 88.06 83 VAL A O 1
ATOM 606 N N . LEU A 1 84 ? 4.931 -8.021 -2.503 1.00 87.69 84 LEU A N 1
ATOM 607 C CA . LEU A 1 84 ? 5.005 -9.446 -2.834 1.00 87.69 84 LEU A CA 1
ATOM 608 C C . LEU A 1 84 ? 4.382 -9.750 -4.203 1.00 87.69 84 LEU A C 1
ATOM 610 O O . LEU A 1 84 ? 5.004 -10.442 -5.001 1.00 87.69 84 LEU A O 1
ATOM 614 N N . VAL A 1 85 ? 3.184 -9.231 -4.488 1.00 86.88 85 VAL A N 1
ATOM 615 C CA . VAL A 1 85 ? 2.518 -9.415 -5.788 1.00 86.88 85 VAL A CA 1
ATOM 616 C C . VAL A 1 85 ? 3.358 -8.814 -6.910 1.00 86.88 85 VAL A C 1
ATOM 618 O O . VAL A 1 85 ? 3.557 -9.475 -7.924 1.00 86.88 85 VAL A O 1
ATOM 621 N N . MET A 1 86 ? 3.905 -7.609 -6.719 1.00 83.88 86 MET A N 1
ATOM 622 C CA . MET A 1 86 ? 4.796 -6.982 -7.701 1.00 83.88 86 MET A CA 1
ATOM 623 C C . MET A 1 86 ? 6.088 -7.791 -7.896 1.00 83.88 86 MET A C 1
ATOM 625 O O . MET A 1 86 ? 6.498 -8.028 -9.025 1.00 83.88 86 MET A O 1
ATOM 629 N N . SER A 1 87 ? 6.715 -8.273 -6.823 1.00 82.56 87 SER A N 1
ATOM 630 C CA . SER A 1 87 ? 7.926 -9.097 -6.889 1.00 82.56 87 SER A CA 1
ATOM 631 C C . SER A 1 87 ? 7.674 -10.432 -7.586 1.00 82.56 87 SER A C 1
ATOM 633 O O . SER A 1 87 ? 8.462 -10.830 -8.435 1.00 82.56 87 SER A O 1
ATOM 635 N N . VAL A 1 88 ? 6.573 -11.118 -7.264 1.00 82.12 88 VAL A N 1
ATOM 636 C CA . VAL A 1 88 ? 6.188 -12.374 -7.924 1.00 82.12 88 VAL A CA 1
ATOM 637 C C . VAL A 1 88 ? 5.860 -12.124 -9.389 1.00 82.12 88 VAL A C 1
ATOM 639 O O . VAL A 1 88 ? 6.294 -12.900 -10.227 1.00 82.12 88 VAL A O 1
ATOM 642 N N . ALA A 1 89 ? 5.155 -11.041 -9.717 1.00 78.75 89 ALA A N 1
ATOM 643 C CA . ALA A 1 89 ? 4.879 -10.688 -11.104 1.00 78.75 89 ALA A CA 1
ATOM 644 C C . ALA A 1 89 ? 6.162 -10.383 -11.894 1.00 78.75 89 ALA A C 1
ATOM 646 O O . ALA A 1 89 ? 6.256 -10.794 -13.042 1.00 78.75 89 ALA A O 1
ATOM 647 N N . GLY A 1 90 ? 7.159 -9.737 -11.282 1.00 68.88 90 GLY A N 1
ATOM 648 C CA . GLY A 1 90 ? 8.469 -9.521 -11.906 1.00 68.88 90 GLY A CA 1
ATOM 649 C C . GLY A 1 90 ? 9.294 -10.806 -12.059 1.00 68.88 90 GLY A C 1
ATOM 650 O O . GLY A 1 90 ? 9.973 -10.981 -13.056 1.00 68.88 90 GLY A O 1
ATOM 651 N N . LEU A 1 91 ? 9.215 -11.739 -11.103 1.00 69.00 91 LEU A N 1
ATOM 652 C CA . LEU A 1 91 ? 9.953 -13.014 -11.144 1.00 69.00 91 LEU A CA 1
ATOM 653 C C . LEU A 1 91 ? 9.301 -14.075 -12.041 1.00 69.00 91 LEU A C 1
ATOM 655 O O . LEU A 1 91 ? 9.984 -14.945 -12.576 1.00 69.00 91 LEU A O 1
ATOM 659 N N . ALA A 1 92 ? 7.973 -14.055 -12.146 1.00 66.88 92 ALA A N 1
ATOM 660 C CA . ALA A 1 92 ? 7.188 -15.041 -12.882 1.00 66.88 92 ALA A CA 1
ATOM 661 C C . ALA A 1 92 ? 7.034 -14.703 -14.370 1.00 66.88 92 ALA A C 1
ATOM 663 O O . ALA A 1 92 ? 6.357 -15.447 -15.079 1.00 66.88 92 ALA A O 1
ATOM 664 N N . VAL A 1 93 ? 7.633 -13.606 -14.841 1.00 60.53 93 VAL A N 1
ATOM 665 C CA . VAL A 1 93 ? 7.663 -13.213 -16.252 1.00 60.53 93 VAL A CA 1
ATOM 666 C C . VAL A 1 93 ? 9.078 -13.457 -16.786 1.00 60.53 93 VAL A C 1
ATOM 668 O O . VAL A 1 93 ? 9.958 -12.635 -16.574 1.00 60.53 93 VAL A O 1
ATOM 671 N N . PRO A 1 94 ? 9.339 -14.596 -17.452 1.00 51.66 94 PRO A N 1
ATOM 672 C CA . PRO A 1 94 ? 10.609 -14.831 -18.127 1.00 51.66 94 PRO A CA 1
ATOM 673 C C . PRO A 1 94 ? 10.772 -13.918 -19.349 1.00 51.66 94 PRO A C 1
ATOM 675 O O . PRO A 1 94 ? 9.831 -13.813 -20.144 1.00 51.66 94 PRO A O 1
ATOM 678 N N . ASP A 1 95 ? 11.996 -13.423 -19.575 1.00 52.50 95 ASP A N 1
ATOM 679 C CA . ASP A 1 95 ? 12.482 -12.635 -20.734 1.00 52.50 95 ASP A CA 1
ATOM 680 C C . ASP A 1 95 ? 12.103 -13.201 -22.124 1.00 52.50 95 ASP A C 1
ATOM 682 O O . ASP A 1 95 ? 12.245 -12.544 -23.152 1.00 52.50 95 ASP A O 1
ATOM 686 N N . SER A 1 96 ? 11.632 -14.449 -22.183 1.00 42.28 96 SER A N 1
ATOM 687 C CA . SER A 1 96 ? 11.268 -15.177 -23.405 1.00 42.28 96 SER A CA 1
ATOM 688 C C . SER A 1 96 ? 9.764 -15.204 -23.704 1.00 42.28 96 SER A C 1
ATOM 690 O O . SER A 1 96 ? 9.348 -15.767 -24.720 1.00 42.28 96 SER A O 1
ATOM 692 N N . THR A 1 97 ? 8.927 -14.589 -22.863 1.00 41.75 97 THR A N 1
ATOM 693 C CA . THR A 1 97 ? 7.468 -14.598 -23.048 1.00 41.75 97 THR A CA 1
ATOM 694 C C . THR A 1 97 ? 7.036 -13.398 -23.887 1.00 41.75 97 THR A C 1
ATOM 696 O O . THR A 1 97 ? 6.603 -12.370 -23.370 1.00 41.75 97 THR A O 1
ATOM 699 N N . GLY A 1 98 ? 7.159 -13.511 -25.209 1.00 34.62 98 GLY A N 1
ATOM 700 C CA . GLY A 1 98 ? 6.613 -12.509 -26.125 1.00 34.62 98 GLY A CA 1
ATOM 701 C C . GLY A 1 98 ? 5.113 -12.272 -25.879 1.00 34.62 98 GLY A C 1
ATOM 702 O O . GLY A 1 98 ? 4.337 -13.223 -25.788 1.00 34.62 98 GLY A O 1
ATOM 703 N N . GLY A 1 99 ? 4.703 -11.002 -25.773 1.00 46.22 99 GLY A N 1
ATOM 704 C CA . GLY A 1 99 ? 3.304 -10.584 -25.611 1.00 46.22 99 GLY A CA 1
ATOM 705 C C . GLY A 1 99 ? 3.090 -9.532 -24.515 1.00 46.22 99 GLY A C 1
ATOM 706 O O . GLY A 1 99 ? 4.034 -8.895 -24.058 1.00 46.22 99 GLY A O 1
ATOM 707 N N . PHE A 1 100 ? 1.833 -9.373 -24.077 1.00 45.00 100 PHE A N 1
ATOM 708 C CA . PHE A 1 100 ? 1.374 -8.427 -23.038 1.00 45.00 100 PHE A CA 1
ATOM 709 C C . PHE A 1 100 ? 2.206 -8.460 -21.734 1.00 45.00 100 PHE A C 1
ATOM 711 O O . PHE A 1 100 ? 2.302 -7.462 -21.027 1.00 45.00 100 PHE A O 1
ATOM 718 N N . LEU A 1 101 ? 2.858 -9.588 -21.440 1.00 43.91 101 LEU A N 1
ATOM 719 C CA . LEU A 1 101 ? 3.683 -9.780 -20.248 1.00 43.91 101 LEU A CA 1
ATOM 720 C C . LEU A 1 101 ? 5.073 -9.127 -20.337 1.00 43.91 101 LEU A C 1
ATOM 722 O O . LEU A 1 101 ? 5.640 -8.816 -19.298 1.00 43.91 101 LEU A O 1
ATOM 726 N N . HIS A 1 102 ? 5.591 -8.803 -21.526 1.00 47.38 102 HIS A N 1
ATOM 727 C CA . HIS A 1 102 ? 6.880 -8.104 -21.656 1.00 47.38 102 HIS A CA 1
ATOM 728 C C . HIS A 1 102 ? 6.837 -6.678 -21.062 1.00 47.38 102 HIS A C 1
ATOM 730 O O . HIS A 1 102 ? 7.842 -6.178 -20.558 1.00 47.38 102 HIS A O 1
ATOM 736 N N . GLN A 1 103 ? 5.660 -6.035 -21.043 1.00 49.66 103 GLN A N 1
ATOM 737 C CA . GLN A 1 103 ? 5.468 -4.744 -20.363 1.00 49.66 103 GLN A CA 1
ATOM 738 C C . GLN A 1 103 ? 5.623 -4.841 -18.840 1.00 49.66 103 GLN A C 1
ATOM 740 O O . GLN A 1 103 ? 5.925 -3.836 -18.204 1.00 49.66 103 GLN A O 1
ATOM 745 N N . VAL A 1 104 ? 5.429 -6.025 -18.252 1.00 52.88 104 VAL A N 1
ATOM 746 C CA . VAL A 1 104 ? 5.532 -6.245 -16.803 1.00 52.88 104 VAL A CA 1
ATOM 747 C C . VAL A 1 104 ? 6.992 -6.295 -16.364 1.00 52.88 104 VAL A C 1
ATOM 749 O O . VAL A 1 104 ? 7.341 -5.658 -15.374 1.00 52.88 104 VAL A O 1
ATOM 752 N N . ASP A 1 105 ? 7.844 -6.975 -17.130 1.00 51.25 105 ASP A N 1
ATOM 753 C CA . ASP A 1 105 ? 9.291 -7.016 -16.890 1.00 51.25 105 ASP A CA 1
ATOM 754 C C . ASP A 1 105 ? 9.926 -5.621 -17.049 1.00 51.25 105 ASP A C 1
ATOM 756 O O . ASP A 1 105 ? 10.614 -5.126 -16.159 1.00 51.25 105 ASP A O 1
ATOM 760 N N . ALA A 1 106 ? 9.557 -4.892 -18.110 1.00 52.00 106 ALA A N 1
ATOM 761 C CA . ALA A 1 106 ? 10.022 -3.518 -18.309 1.00 52.00 106 ALA A CA 1
ATOM 762 C C . ALA A 1 106 ? 9.552 -2.548 -17.201 1.00 52.00 106 ALA A C 1
ATOM 764 O O . ALA A 1 106 ? 10.246 -1.574 -16.889 1.00 52.00 106 ALA A O 1
ATOM 765 N N . ALA A 1 107 ? 8.379 -2.796 -16.605 1.00 57.47 107 ALA A N 1
ATOM 766 C CA . ALA A 1 107 ? 7.778 -1.924 -15.597 1.00 57.47 107 ALA A CA 1
ATOM 767 C C . ALA A 1 107 ? 8.339 -2.110 -14.192 1.00 57.47 107 ALA A C 1
ATOM 769 O O . ALA A 1 107 ? 8.323 -1.155 -13.416 1.00 57.47 107 ALA A O 1
ATOM 770 N N . ILE A 1 108 ? 8.807 -3.306 -13.836 1.00 59.34 108 ILE A N 1
ATOM 771 C CA . ILE A 1 108 ? 9.155 -3.631 -12.454 1.00 59.34 108 ILE A CA 1
ATOM 772 C C . ILE A 1 108 ? 10.675 -3.545 -12.268 1.00 59.34 108 ILE A C 1
ATOM 774 O O . ILE A 1 108 ? 11.419 -4.285 -12.900 1.00 59.34 108 ILE A O 1
ATOM 778 N N . PRO A 1 109 ? 11.181 -2.682 -11.366 1.00 60.53 109 PRO A N 1
ATOM 779 C CA . PRO A 1 109 ? 12.611 -2.585 -11.112 1.00 60.53 109 PRO A CA 1
ATOM 780 C C . PRO A 1 109 ? 13.233 -3.909 -10.661 1.00 60.53 109 PRO A C 1
ATOM 782 O O . PRO A 1 109 ? 12.633 -4.609 -9.835 1.00 60.53 109 PRO A O 1
ATOM 785 N N . PRO A 1 110 ? 14.505 -4.167 -11.012 1.00 60.25 110 PRO A N 1
ATOM 786 C CA . PRO A 1 110 ? 15.237 -5.347 -10.547 1.00 60.25 110 PRO A CA 1
ATOM 787 C C . PRO A 1 110 ? 15.380 -5.398 -9.017 1.00 60.25 110 PRO A C 1
ATOM 789 O O . PRO A 1 110 ? 15.527 -6.468 -8.431 1.00 60.25 110 PRO A O 1
ATOM 792 N N . ALA A 1 111 ? 15.292 -4.249 -8.337 1.00 61.09 111 ALA A N 1
ATOM 793 C CA . ALA A 1 111 ? 15.261 -4.191 -6.877 1.00 61.09 111 ALA A CA 1
ATOM 794 C C . ALA A 1 111 ? 13.973 -4.793 -6.279 1.00 61.09 111 ALA A C 1
ATOM 796 O O . ALA A 1 111 ? 14.021 -5.359 -5.190 1.00 61.09 111 ALA A O 1
ATOM 797 N N . ILE A 1 112 ? 12.835 -4.681 -6.976 1.00 63.19 112 ILE A N 1
ATOM 798 C CA . ILE A 1 112 ? 11.548 -5.258 -6.558 1.00 63.19 112 ILE A CA 1
ATOM 799 C C . ILE A 1 112 ? 11.439 -6.706 -7.043 1.00 63.19 112 ILE A C 1
ATOM 801 O O . ILE A 1 112 ? 10.993 -7.561 -6.281 1.00 63.19 112 ILE A O 1
ATOM 805 N N . ALA A 1 113 ? 11.915 -7.013 -8.252 1.00 66.56 113 ALA A N 1
ATOM 806 C CA . ALA A 1 113 ? 11.963 -8.365 -8.816 1.00 66.56 113 ALA A CA 1
ATOM 807 C C . ALA A 1 113 ? 13.080 -9.249 -8.210 1.00 66.56 113 ALA A C 1
ATOM 809 O O . ALA A 1 113 ? 13.610 -10.142 -8.862 1.00 66.56 113 ALA A O 1
ATOM 810 N N . ASN A 1 114 ? 13.468 -9.012 -6.952 1.00 73.00 114 ASN A N 1
ATOM 811 C CA . ASN A 1 114 ? 14.485 -9.798 -6.262 1.00 73.00 114 ASN A CA 1
ATOM 812 C C . ASN A 1 114 ? 13.824 -10.921 -5.435 1.00 73.00 114 ASN A C 1
ATOM 814 O O . ASN A 1 114 ? 12.952 -10.631 -4.607 1.00 73.00 114 ASN A O 1
ATOM 818 N N . PRO A 1 115 ? 14.253 -12.192 -5.575 1.00 75.44 115 PRO A N 1
ATOM 819 C CA . PRO A 1 115 ? 13.655 -13.312 -4.843 1.00 75.44 115 PRO A CA 1
ATOM 820 C C . PRO A 1 115 ? 13.767 -13.156 -3.322 1.00 75.44 115 PRO A C 1
ATOM 822 O O . PRO A 1 115 ? 12.860 -13.557 -2.596 1.00 75.44 115 PRO A O 1
ATOM 825 N N . TRP A 1 116 ? 14.821 -12.509 -2.820 1.00 78.81 116 TRP A N 1
ATOM 826 C CA . TRP A 1 116 ? 14.960 -12.225 -1.392 1.00 78.81 116 TRP A CA 1
ATOM 827 C C . TRP A 1 116 ? 13.929 -11.212 -0.900 1.00 78.81 116 TRP A C 1
ATOM 829 O O . TRP A 1 116 ? 13.383 -11.381 0.189 1.00 78.81 116 TRP A O 1
ATOM 839 N N . VAL A 1 117 ? 13.615 -10.193 -1.706 1.00 80.69 117 VAL A N 1
ATOM 840 C CA . VAL A 1 117 ? 12.558 -9.223 -1.384 1.00 80.69 117 VAL A CA 1
ATOM 841 C C . VAL A 1 117 ? 11.205 -9.923 -1.355 1.00 80.69 117 VAL A C 1
ATOM 843 O O . VAL A 1 117 ? 10.463 -9.742 -0.394 1.00 80.69 117 VAL A O 1
ATOM 846 N N . ALA A 1 118 ? 10.922 -10.798 -2.324 1.00 80.69 118 ALA A N 1
ATOM 847 C CA . ALA A 1 118 ? 9.701 -11.601 -2.330 1.00 80.69 118 ALA A CA 1
ATOM 848 C C . ALA A 1 118 ? 9.575 -12.465 -1.062 1.00 80.69 118 ALA A C 1
ATOM 850 O O . ALA A 1 118 ? 8.533 -12.451 -0.413 1.00 80.69 118 ALA A O 1
ATOM 851 N N . VAL A 1 119 ? 10.639 -13.166 -0.653 1.00 84.12 119 VAL A N 1
ATOM 852 C CA . VAL A 1 119 ? 10.630 -14.000 0.563 1.00 84.12 119 VAL A CA 1
ATOM 853 C C . VAL A 1 119 ? 10.422 -13.157 1.824 1.00 84.12 119 VAL A C 1
ATOM 855 O O . VAL A 1 119 ? 9.592 -13.504 2.664 1.00 84.12 119 VAL A O 1
ATOM 858 N N . ILE A 1 120 ? 11.124 -12.029 1.960 1.00 86.88 120 ILE A N 1
ATOM 859 C CA . ILE A 1 120 ? 10.962 -11.130 3.111 1.00 86.88 120 ILE A CA 1
ATOM 860 C C . ILE A 1 120 ? 9.535 -10.570 3.153 1.00 86.88 120 ILE A C 1
ATOM 862 O O . ILE A 1 120 ? 8.887 -10.606 4.198 1.00 86.88 120 ILE A O 1
ATOM 866 N N . CYS A 1 121 ? 9.013 -10.098 2.020 1.00 86.56 121 CYS A N 1
ATOM 867 C CA . CYS A 1 121 ? 7.650 -9.589 1.919 1.00 86.56 121 CYS A CA 1
ATOM 868 C C . CYS A 1 121 ? 6.600 -10.674 2.167 1.00 86.56 121 CYS A C 1
ATOM 870 O O . CYS A 1 121 ? 5.569 -10.365 2.754 1.00 86.56 121 CYS A O 1
ATOM 872 N N . LEU A 1 122 ? 6.860 -11.932 1.802 1.00 87.44 122 LEU A N 1
ATOM 873 C CA . LEU A 1 122 ? 5.993 -13.063 2.128 1.00 87.44 122 LEU A CA 1
ATOM 874 C C . LEU A 1 122 ? 5.914 -13.273 3.641 1.00 87.44 122 LEU A C 1
ATOM 876 O O . LEU A 1 122 ? 4.818 -13.343 4.192 1.00 87.44 122 LEU A O 1
ATOM 880 N N . VAL A 1 123 ? 7.060 -13.319 4.326 1.00 88.75 123 VAL A N 1
ATOM 881 C CA . VAL A 1 123 ? 7.106 -13.466 5.789 1.00 88.75 123 VAL A CA 1
ATOM 882 C C . VAL A 1 123 ? 6.404 -12.294 6.474 1.00 88.75 123 VAL A C 1
ATOM 884 O O . VAL A 1 123 ? 5.590 -12.505 7.372 1.00 88.75 123 VAL A O 1
ATOM 887 N N . LEU A 1 124 ? 6.662 -11.063 6.023 1.00 88.12 124 LEU A N 1
ATOM 888 C CA . LEU A 1 124 ? 6.015 -9.868 6.563 1.00 88.12 124 LEU A CA 1
ATOM 889 C C . LEU A 1 124 ? 4.508 -9.846 6.280 1.00 88.12 124 LEU A C 1
ATOM 891 O O . LEU A 1 124 ? 3.746 -9.476 7.164 1.00 88.12 124 LEU A O 1
ATOM 895 N N . ALA A 1 125 ? 4.057 -10.280 5.100 1.00 86.31 125 ALA A N 1
ATOM 896 C CA . ALA A 1 125 ? 2.636 -10.364 4.763 1.00 86.31 125 ALA A CA 1
ATOM 897 C C . ALA A 1 125 ? 1.910 -11.422 5.607 1.00 86.31 125 ALA A C 1
ATOM 899 O O . ALA A 1 125 ? 0.807 -11.169 6.089 1.00 86.31 125 ALA A O 1
ATOM 900 N N . LEU A 1 126 ? 2.539 -12.578 5.845 1.00 86.88 126 LEU A N 1
ATOM 901 C CA . LEU A 1 126 ? 2.009 -13.605 6.745 1.00 86.88 126 LEU A CA 1
ATOM 902 C C . LEU A 1 126 ? 1.962 -13.116 8.195 1.00 86.88 126 LEU A C 1
ATOM 904 O O . LEU A 1 126 ? 0.975 -13.354 8.888 1.00 86.88 126 LEU A O 1
ATOM 908 N N . GLY A 1 127 ? 2.999 -12.404 8.644 1.00 84.00 127 GLY A N 1
ATOM 909 C CA . GLY A 1 127 ? 3.023 -11.761 9.955 1.00 84.00 127 GLY A CA 1
ATOM 910 C C . GLY A 1 127 ? 1.914 -10.719 10.097 1.00 84.00 127 GLY A C 1
ATOM 911 O O . GLY A 1 127 ? 1.173 -10.745 11.073 1.00 84.00 127 GLY A O 1
ATOM 912 N N . ASP A 1 128 ? 1.741 -9.858 9.098 1.00 83.62 128 ASP A N 1
ATOM 913 C CA . ASP A 1 128 ? 0.740 -8.790 9.097 1.00 83.62 128 ASP A CA 1
ATOM 914 C C . ASP A 1 128 ? -0.702 -9.325 9.040 1.00 83.62 128 ASP A C 1
ATOM 916 O O . ASP A 1 128 ? -1.580 -8.829 9.740 1.00 83.62 128 ASP A O 1
ATOM 920 N N . GLY A 1 129 ? -0.965 -10.370 8.250 1.00 78.94 129 GLY A N 1
ATOM 921 C CA . GLY A 1 129 ? -2.274 -11.039 8.204 1.00 78.94 129 GLY A CA 1
ATOM 922 C C . GLY A 1 129 ? -2.531 -11.983 9.389 1.00 78.94 129 GLY A C 1
ATOM 923 O O . GLY A 1 129 ? -3.679 -12.267 9.740 1.00 78.94 129 GLY A O 1
ATOM 924 N N . GLY A 1 130 ? -1.468 -12.487 10.019 1.00 78.50 130 GLY A N 1
ATOM 925 C CA . GLY A 1 130 ? -1.538 -13.367 11.184 1.00 78.50 130 GLY A CA 1
ATOM 926 C C . GLY A 1 130 ? -1.767 -12.604 12.487 1.00 78.50 130 GLY A C 1
ATOM 927 O O . GLY A 1 130 ? -2.664 -12.950 13.256 1.00 78.50 130 GLY A O 1
ATOM 928 N N . LEU A 1 131 ? -0.989 -11.544 12.719 1.00 78.56 131 LEU A N 1
ATOM 929 C CA . LEU A 1 131 ? -1.030 -10.742 13.946 1.00 78.56 131 LEU A CA 1
ATOM 930 C C . LEU A 1 131 ? -2.274 -9.851 14.040 1.00 78.56 131 LEU A C 1
ATOM 932 O O . LEU A 1 131 ? -2.715 -9.549 15.146 1.00 78.56 131 LEU A O 1
ATOM 936 N N . ASP A 1 132 ? -2.892 -9.503 12.909 1.00 70.94 132 ASP A N 1
ATOM 937 C CA . ASP A 1 132 ? -4.163 -8.762 12.848 1.00 70.94 132 ASP A CA 1
ATOM 938 C C . ASP A 1 132 ? -5.308 -9.482 13.594 1.00 70.94 132 ASP A C 1
ATOM 940 O O . ASP A 1 132 ? -6.228 -8.855 14.117 1.00 70.94 132 ASP A O 1
ATOM 944 N N . LYS A 1 133 ? -5.217 -10.810 13.732 1.00 71.81 133 LYS A N 1
ATOM 945 C CA . LYS A 1 133 ? -6.221 -11.641 14.418 1.00 71.81 133 LYS A CA 1
ATOM 946 C C . LYS A 1 133 ? -6.050 -11.669 15.940 1.00 71.81 133 LYS A C 1
ATOM 948 O O . LYS A 1 133 ? -6.931 -12.166 16.642 1.00 71.81 133 LYS A O 1
ATOM 953 N N . VAL A 1 134 ? -4.925 -11.173 16.463 1.00 72.12 134 VAL A N 1
ATOM 954 C CA . VAL A 1 134 ? -4.618 -11.185 17.897 1.00 72.12 134 VAL A CA 1
ATOM 955 C C . VAL A 1 134 ? -5.126 -9.899 18.546 1.00 72.12 134 VAL A C 1
ATOM 957 O O . VAL A 1 134 ? -4.661 -8.791 18.260 1.00 72.12 134 VAL A O 1
ATOM 960 N N . ILE A 1 135 ? -6.075 -10.052 19.472 1.00 70.31 135 ILE A N 1
ATOM 961 C CA . ILE A 1 135 ? -6.654 -8.942 20.233 1.00 70.31 135 ILE A CA 1
ATOM 962 C C . ILE A 1 135 ? -5.542 -8.246 21.034 1.00 70.31 135 ILE A C 1
ATOM 964 O O . ILE A 1 135 ? -4.819 -8.881 21.795 1.00 70.31 135 ILE A O 1
ATOM 968 N N . GLY A 1 136 ? -5.402 -6.931 20.851 1.00 68.88 136 GLY A N 1
ATOM 969 C CA . GLY A 1 136 ? -4.398 -6.097 21.526 1.00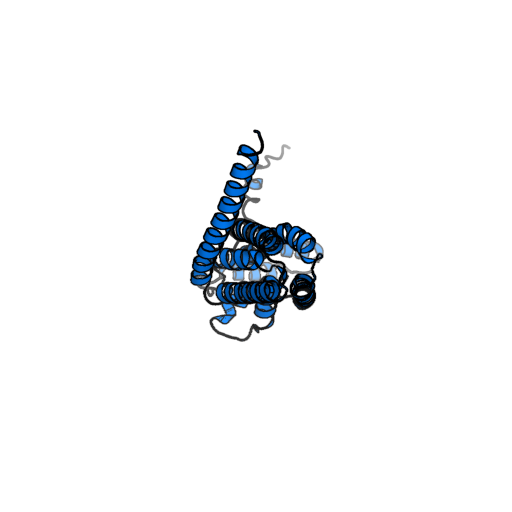 68.88 136 GLY A CA 1
ATOM 970 C C . GLY A 1 136 ? -3.131 -5.826 20.706 1.00 68.88 136 GLY A C 1
ATOM 971 O O . GLY A 1 136 ? -2.585 -4.732 20.808 1.00 68.88 136 GLY A O 1
ATOM 972 N N . VAL A 1 137 ? -2.713 -6.750 19.832 1.00 77.38 137 VAL A N 1
ATOM 973 C CA . VAL A 1 137 ? -1.533 -6.562 18.956 1.00 77.38 137 VAL A CA 1
ATOM 974 C C . VAL A 1 137 ? -1.891 -5.810 17.669 1.00 77.38 137 VAL A C 1
ATOM 976 O O . VAL A 1 137 ? -1.071 -5.061 17.142 1.00 77.38 137 VAL A O 1
ATOM 979 N N . ASN A 1 138 ? -3.137 -5.937 17.205 1.00 79.44 138 ASN A N 1
ATOM 980 C CA . ASN A 1 138 ? -3.619 -5.297 15.979 1.00 79.44 138 ASN A CA 1
ATOM 981 C C . ASN A 1 138 ? -3.440 -3.761 15.980 1.00 79.44 138 ASN A C 1
ATOM 983 O O . ASN A 1 138 ? -2.871 -3.199 15.054 1.00 79.44 138 ASN A O 1
ATOM 987 N N . LEU A 1 139 ? -3.848 -3.065 17.046 1.00 79.25 139 LEU A N 1
ATOM 988 C CA . LEU A 1 139 ? -3.775 -1.595 17.133 1.00 79.25 139 LEU A CA 1
ATOM 989 C C . LEU A 1 139 ? -2.358 -1.004 16.963 1.00 79.25 139 LEU A C 1
ATOM 991 O O . LEU A 1 139 ? -2.200 -0.103 16.135 1.00 79.25 139 LEU A O 1
ATOM 995 N N . PRO A 1 140 ? -1.328 -1.451 17.710 1.00 84.25 140 PRO A N 1
ATOM 996 C CA . PRO A 1 140 ? 0.028 -0.939 17.521 1.00 84.25 140 PRO A CA 1
ATOM 997 C C . PRO A 1 140 ? 0.608 -1.313 16.152 1.00 84.25 140 PRO A C 1
ATOM 999 O O . PRO A 1 140 ? 1.260 -0.476 15.527 1.00 84.25 140 PRO A O 1
ATOM 1002 N N . LEU A 1 141 ? 0.331 -2.523 15.651 1.00 84.06 141 LEU A N 1
ATOM 1003 C CA . LEU A 1 141 ? 0.782 -2.952 14.326 1.00 84.06 141 LEU A CA 1
ATOM 1004 C C . LEU A 1 141 ? 0.141 -2.115 13.207 1.00 84.06 141 LEU A C 1
ATOM 1006 O O . LEU A 1 141 ? 0.830 -1.645 12.302 1.00 84.06 141 LEU A O 1
ATOM 1010 N N . GLU A 1 142 ? -1.159 -1.845 13.306 1.00 87.56 142 GLU A N 1
ATOM 1011 C CA . GLU A 1 142 ? -1.884 -0.956 12.400 1.00 87.56 142 GLU A CA 1
ATOM 1012 C C . GLU A 1 142 ? -1.314 0.469 12.438 1.00 87.56 142 GLU A C 1
ATOM 1014 O O . GLU A 1 142 ? -1.178 1.097 11.389 1.00 87.56 142 GLU A O 1
ATOM 1019 N N . GLY A 1 143 ? -0.907 0.962 13.614 1.00 85.12 143 GLY A N 1
ATOM 1020 C CA . GLY A 1 143 ? -0.239 2.258 13.766 1.00 85.12 143 GLY A CA 1
ATOM 1021 C C . GLY A 1 143 ? 1.108 2.339 13.037 1.00 85.12 143 GLY A C 1
ATOM 1022 O O . GLY A 1 143 ? 1.371 3.318 12.338 1.00 85.12 143 GLY A O 1
ATOM 1023 N N . ILE A 1 144 ? 1.941 1.297 13.135 1.00 88.25 144 ILE A N 1
ATOM 1024 C CA . ILE A 1 144 ? 3.210 1.206 12.388 1.00 88.25 144 ILE A CA 1
ATOM 1025 C C . ILE A 1 144 ? 2.932 1.175 10.880 1.00 88.25 144 ILE A C 1
ATOM 1027 O O . ILE A 1 144 ? 3.511 1.942 10.104 1.00 88.25 144 ILE A O 1
ATOM 1031 N N . ASN A 1 145 ? 1.992 0.329 10.460 1.00 89.06 145 ASN A N 1
ATOM 1032 C CA . ASN A 1 145 ? 1.607 0.200 9.061 1.00 89.06 145 ASN A CA 1
ATOM 1033 C C . ASN A 1 145 ? 1.020 1.489 8.490 1.00 89.06 145 ASN A C 1
ATOM 1035 O O . ASN A 1 145 ? 1.203 1.774 7.310 1.00 89.06 145 ASN A O 1
ATOM 1039 N N . GLN A 1 146 ? 0.367 2.314 9.303 1.00 88.94 146 GLN A N 1
ATOM 1040 C CA . GLN A 1 146 ? -0.165 3.601 8.865 1.00 88.94 146 GLN A CA 1
ATOM 1041 C C . GLN A 1 146 ? 0.918 4.513 8.263 1.00 88.94 146 GLN A C 1
ATOM 1043 O O . GLN A 1 146 ? 0.625 5.259 7.324 1.00 88.94 146 GLN A O 1
ATOM 1048 N N . VAL A 1 147 ? 2.159 4.404 8.757 1.00 90.44 147 VAL A N 1
ATOM 1049 C CA . VAL A 1 147 ? 3.343 5.119 8.252 1.00 90.44 147 VAL A CA 1
ATOM 1050 C C . VAL A 1 147 ? 4.029 4.348 7.126 1.00 90.44 147 VAL A C 1
ATOM 1052 O O . VAL A 1 147 ? 4.385 4.940 6.108 1.00 90.44 147 VAL A O 1
ATOM 1055 N N . LEU A 1 148 ? 4.197 3.031 7.273 1.00 89.75 148 LEU A N 1
ATOM 1056 C CA . LEU A 1 148 ? 4.899 2.219 6.274 1.00 89.75 148 LEU A CA 1
ATOM 1057 C C . LEU A 1 148 ? 4.157 2.157 4.935 1.00 89.75 148 LEU A C 1
ATOM 1059 O O . LEU A 1 148 ? 4.790 2.188 3.885 1.00 89.75 148 LEU A O 1
ATOM 1063 N N . ARG A 1 149 ? 2.824 2.122 4.943 1.00 92.94 149 ARG A N 1
ATOM 1064 C CA . ARG A 1 149 ? 1.996 2.024 3.729 1.00 92.94 149 ARG A CA 1
ATOM 1065 C C . ARG A 1 149 ? 2.266 3.141 2.705 1.00 92.94 149 ARG A C 1
ATOM 1067 O O . ARG A 1 149 ? 2.526 2.812 1.545 1.00 92.94 149 ARG A O 1
ATOM 1074 N N . PRO A 1 150 ? 2.271 4.432 3.098 1.00 93.75 150 PRO A N 1
ATOM 1075 C CA . PRO A 1 150 ? 2.747 5.530 2.259 1.00 93.75 150 PRO A CA 1
ATOM 1076 C C . PRO A 1 150 ? 4.171 5.358 1.753 1.00 93.75 150 PRO A C 1
ATOM 1078 O O . PRO A 1 150 ? 4.423 5.600 0.578 1.00 93.75 150 PRO A O 1
ATOM 1081 N N . VAL A 1 151 ? 5.091 4.930 2.622 1.00 92.38 151 VAL A N 1
ATOM 1082 C CA . VAL A 1 151 ? 6.504 4.761 2.266 1.00 92.38 151 VAL A CA 1
ATOM 1083 C C . VAL A 1 151 ? 6.645 3.712 1.167 1.00 92.38 151 VAL A C 1
ATOM 1085 O O . VAL A 1 151 ? 7.245 3.995 0.136 1.00 92.38 151 VAL A O 1
ATOM 1088 N N . PHE A 1 152 ? 6.015 2.547 1.321 1.00 88.94 152 PHE A N 1
ATOM 1089 C CA . PHE A 1 152 ? 5.996 1.517 0.283 1.00 88.94 152 PHE A CA 1
ATOM 1090 C C . PHE A 1 152 ? 5.297 1.990 -0.999 1.00 88.94 152 PHE A C 1
ATOM 1092 O O . PHE A 1 152 ? 5.792 1.711 -2.086 1.00 88.94 152 PHE A O 1
ATOM 1099 N N . GLY A 1 153 ? 4.217 2.773 -0.895 1.00 89.19 153 GLY A N 1
ATOM 1100 C CA . GLY A 1 153 ? 3.557 3.374 -2.060 1.00 89.19 153 GLY A CA 1
ATOM 1101 C C . GLY A 1 153 ? 4.486 4.301 -2.853 1.00 89.19 153 GLY A C 1
ATOM 1102 O O . GLY A 1 153 ? 4.536 4.217 -4.079 1.00 89.19 153 GLY A O 1
ATOM 1103 N N . VAL A 1 154 ? 5.271 5.133 -2.158 1.00 92.56 154 VAL A N 1
ATOM 1104 C CA . VAL A 1 154 ? 6.292 5.987 -2.784 1.00 92.56 154 VAL A CA 1
ATOM 1105 C C . VAL A 1 154 ? 7.399 5.144 -3.403 1.00 92.56 154 VAL A C 1
ATOM 1107 O O . VAL A 1 154 ? 7.743 5.373 -4.555 1.00 92.56 154 VAL A O 1
ATOM 1110 N N . LEU A 1 155 ? 7.945 4.167 -2.675 1.00 91.06 155 LEU A N 1
ATOM 1111 C CA . LEU A 1 155 ? 9.057 3.340 -3.154 1.00 91.06 155 LEU A CA 1
ATOM 1112 C C . LEU A 1 155 ? 8.686 2.546 -4.410 1.00 91.06 155 LEU A C 1
ATOM 1114 O O . LEU A 1 155 ? 9.460 2.521 -5.364 1.00 91.06 155 LEU A O 1
ATOM 1118 N N . VAL A 1 156 ? 7.489 1.953 -4.440 1.00 89.06 156 VAL A N 1
ATOM 1119 C CA . VAL A 1 156 ? 6.987 1.255 -5.630 1.00 89.06 156 VAL A CA 1
ATOM 1120 C C . VAL A 1 156 ? 6.787 2.244 -6.779 1.00 89.06 156 VAL A C 1
ATOM 1122 O O . VAL A 1 156 ? 7.255 1.983 -7.880 1.00 89.06 156 VAL A O 1
ATOM 1125 N N . GLY A 1 157 ? 6.177 3.410 -6.535 1.00 88.25 157 GLY A N 1
ATOM 1126 C CA . GLY A 1 157 ? 5.983 4.430 -7.572 1.00 88.25 157 GLY A CA 1
ATOM 1127 C C . GLY A 1 157 ? 7.291 4.996 -8.142 1.00 88.25 157 GLY A C 1
ATOM 1128 O O . GLY A 1 157 ? 7.408 5.157 -9.354 1.00 88.25 157 GLY A O 1
ATOM 1129 N N . VAL A 1 158 ? 8.290 5.249 -7.290 1.00 89.31 158 VAL A N 1
ATOM 1130 C CA . VAL A 1 158 ? 9.648 5.653 -7.697 1.00 89.31 158 VAL A CA 1
ATOM 1131 C C . VAL A 1 158 ? 10.267 4.577 -8.575 1.00 89.31 158 VAL A C 1
ATOM 1133 O O . VAL A 1 158 ? 10.810 4.896 -9.626 1.00 89.31 158 VAL A O 1
ATOM 1136 N N . GLY A 1 159 ? 10.134 3.314 -8.175 1.00 86.00 159 GLY A N 1
ATOM 1137 C CA . GLY A 1 159 ? 10.583 2.180 -8.965 1.00 86.00 159 GLY A CA 1
ATOM 1138 C C . GLY A 1 159 ? 9.959 2.143 -10.362 1.00 86.00 159 GLY A C 1
ATOM 1139 O O . GLY A 1 159 ? 10.666 2.116 -11.362 1.00 86.00 159 GLY A O 1
ATOM 1140 N N . LEU A 1 160 ? 8.633 2.213 -10.448 1.00 86.00 160 LEU A N 1
ATOM 1141 C CA . LEU A 1 160 ? 7.931 2.202 -11.735 1.00 86.00 160 LEU A CA 1
ATOM 1142 C C . LEU A 1 160 ? 8.353 3.383 -12.632 1.00 86.00 160 LEU A C 1
ATOM 1144 O O . LEU A 1 160 ? 8.539 3.230 -13.835 1.00 86.00 160 LEU A O 1
ATOM 1148 N N . GLY A 1 161 ? 8.523 4.577 -12.055 1.00 84.12 161 GLY A N 1
ATOM 1149 C CA . GLY A 1 161 ? 8.882 5.776 -12.813 1.00 84.12 161 GLY A CA 1
ATOM 1150 C C . GLY A 1 161 ? 10.372 5.903 -13.157 1.00 84.12 161 GLY A C 1
ATOM 1151 O O . GLY A 1 161 ? 10.703 6.625 -14.102 1.00 84.12 161 GLY A O 1
ATOM 1152 N N . SER A 1 162 ? 11.274 5.212 -12.443 1.00 84.62 162 SER A N 1
ATOM 1153 C CA . SER A 1 162 ? 12.718 5.238 -12.732 1.00 84.62 162 SER A CA 1
ATOM 1154 C C . SER A 1 162 ? 13.065 4.596 -14.071 1.00 84.62 162 SER A C 1
ATOM 1156 O O . SER A 1 162 ? 14.089 4.938 -14.654 1.00 84.62 162 SER A O 1
ATOM 1158 N N . GLN A 1 163 ? 12.186 3.728 -14.576 1.00 82.19 163 GLN A N 1
ATOM 1159 C CA . GLN A 1 163 ? 12.322 3.077 -15.879 1.00 82.19 163 GLN A CA 1
ATOM 1160 C C . GLN A 1 163 ? 12.082 4.039 -17.057 1.00 82.19 163 GLN A C 1
ATOM 1162 O O . GLN A 1 163 ? 12.433 3.716 -18.187 1.00 82.19 163 GLN A O 1
ATOM 1167 N N . VAL A 1 164 ? 11.498 5.222 -16.808 1.00 83.38 164 VAL A N 1
ATOM 1168 C CA . VAL A 1 164 ? 11.111 6.184 -17.855 1.00 83.38 164 VAL A CA 1
ATOM 1169 C C . VAL A 1 164 ? 12.052 7.389 -17.894 1.00 83.38 164 VAL A C 1
ATOM 1171 O O . VAL A 1 164 ? 12.731 7.629 -18.886 1.00 83.38 164 VAL A O 1
ATOM 1174 N N . ASN A 1 165 ? 12.065 8.198 -16.828 1.00 84.50 165 ASN A N 1
ATOM 1175 C CA . ASN A 1 165 ? 12.964 9.343 -16.640 1.00 84.50 165 ASN A CA 1
ATOM 1176 C C . ASN A 1 165 ? 12.843 9.891 -15.205 1.00 84.50 165 ASN A C 1
ATOM 1178 O O . ASN A 1 165 ? 11.894 9.592 -14.479 1.00 84.50 165 ASN A O 1
ATOM 1182 N N . ALA A 1 166 ? 13.769 10.770 -14.808 1.00 86.88 166 ALA A N 1
ATOM 1183 C CA . ALA A 1 166 ? 13.798 11.339 -13.459 1.00 86.88 166 ALA A CA 1
ATOM 1184 C C . ALA A 1 166 ? 12.533 12.141 -13.080 1.00 86.88 166 ALA A C 1
ATOM 1186 O O . ALA A 1 166 ? 12.126 12.125 -11.920 1.00 86.88 166 ALA A O 1
ATOM 1187 N N . GLY A 1 167 ? 11.886 12.822 -14.034 1.00 89.44 167 GLY A N 1
ATOM 1188 C CA . GLY A 1 167 ? 10.644 13.560 -13.770 1.00 89.44 167 GLY A CA 1
ATOM 1189 C C . GLY A 1 167 ? 9.476 12.623 -13.450 1.00 89.44 167 GLY A C 1
ATOM 1190 O O . GLY A 1 167 ? 8.757 12.819 -12.471 1.00 89.44 167 GLY A O 1
ATOM 1191 N N . THR A 1 168 ? 9.342 11.554 -14.233 1.00 88.88 168 THR A N 1
ATOM 1192 C CA . THR A 1 168 ? 8.315 10.519 -14.061 1.00 88.88 168 THR A CA 1
ATOM 1193 C C . THR A 1 168 ? 8.532 9.750 -12.766 1.00 88.88 168 THR A C 1
ATOM 1195 O O . THR A 1 168 ? 7.569 9.504 -12.056 1.00 88.88 168 THR A O 1
ATOM 1198 N N . MET A 1 169 ? 9.781 9.453 -12.399 1.00 89.56 169 MET A N 1
ATOM 1199 C CA . MET A 1 169 ? 10.139 8.844 -11.113 1.00 89.56 169 MET A CA 1
ATOM 1200 C C . MET A 1 169 ? 9.574 9.620 -9.915 1.00 89.56 169 MET A C 1
ATOM 1202 O O . MET A 1 169 ? 8.948 9.035 -9.031 1.00 89.56 169 MET A O 1
ATOM 1206 N N . VAL A 1 170 ? 9.753 10.944 -9.898 1.00 93.50 170 VAL A N 1
ATOM 1207 C CA . VAL A 1 170 ? 9.249 11.792 -8.808 1.00 93.50 170 VAL A CA 1
ATOM 1208 C C . VAL A 1 170 ? 7.723 11.834 -8.816 1.00 93.50 170 VAL A C 1
ATOM 1210 O O . VAL A 1 170 ? 7.100 11.639 -7.775 1.00 93.50 170 VAL A O 1
ATOM 1213 N N . VAL A 1 171 ? 7.107 12.052 -9.981 1.00 94.75 171 VAL A N 1
ATOM 1214 C CA . VAL A 1 171 ? 5.642 12.141 -10.094 1.00 94.75 171 VAL A CA 1
ATOM 1215 C C . VAL A 1 171 ? 4.977 10.811 -9.738 1.00 94.75 171 VAL A C 1
ATOM 1217 O O . VAL A 1 171 ? 4.038 10.794 -8.948 1.00 94.75 171 VAL A O 1
ATOM 1220 N N . ALA A 1 172 ? 5.480 9.690 -10.252 1.00 91.81 172 ALA A N 1
ATOM 1221 C CA . ALA A 1 172 ? 4.952 8.359 -9.975 1.00 91.81 172 ALA A CA 1
ATOM 1222 C C . ALA A 1 172 ? 5.106 7.986 -8.494 1.00 91.81 172 ALA A C 1
ATOM 1224 O O . ALA A 1 172 ? 4.155 7.472 -7.903 1.00 91.81 172 ALA A O 1
ATOM 1225 N N . GLY A 1 173 ? 6.246 8.314 -7.872 1.00 92.00 173 GLY A N 1
ATOM 1226 C CA . GLY A 1 173 ? 6.452 8.170 -6.430 1.00 92.00 173 GLY A CA 1
ATOM 1227 C C . GLY A 1 173 ? 5.468 9.001 -5.605 1.00 92.00 173 GLY A C 1
ATOM 1228 O O . GLY A 1 173 ? 4.840 8.488 -4.679 1.00 92.00 173 GLY A O 1
ATOM 1229 N N . LEU A 1 174 ? 5.270 10.270 -5.973 1.00 95.94 174 LEU A N 1
ATOM 1230 C CA . LEU A 1 174 ? 4.297 11.144 -5.314 1.00 95.94 174 LEU A CA 1
ATOM 1231 C C . LEU A 1 174 ? 2.867 10.623 -5.464 1.00 95.94 174 LEU A C 1
ATOM 1233 O O . LEU A 1 174 ? 2.135 10.616 -4.481 1.00 95.94 174 LEU A O 1
ATOM 1237 N N . LEU A 1 175 ? 2.471 10.152 -6.647 1.00 94.75 175 LEU A N 1
ATOM 1238 C CA . LEU A 1 175 ? 1.148 9.567 -6.886 1.00 94.75 175 LEU A CA 1
ATOM 1239 C C . LEU A 1 175 ? 0.930 8.284 -6.072 1.00 94.75 175 LEU A C 1
ATOM 1241 O O . LEU A 1 175 ? -0.135 8.105 -5.474 1.00 94.75 175 LEU A O 1
ATOM 1245 N N . GLY A 1 176 ? 1.953 7.431 -5.981 1.00 92.94 176 GLY A N 1
ATOM 1246 C CA . GLY A 1 176 ? 1.918 6.223 -5.159 1.00 92.94 176 GLY A CA 1
ATOM 1247 C C . GLY A 1 176 ? 1.757 6.533 -3.669 1.00 92.94 176 GLY A C 1
ATOM 1248 O O . GLY A 1 176 ? 0.903 5.959 -2.996 1.00 92.94 176 GLY A O 1
ATOM 1249 N N . GLY A 1 177 ? 2.506 7.507 -3.146 1.00 92.06 177 GLY A N 1
ATOM 1250 C CA . GLY A 1 177 ? 2.357 7.966 -1.761 1.00 92.06 177 GLY A CA 1
ATOM 1251 C C . GLY A 1 177 ? 1.035 8.692 -1.490 1.00 92.06 177 GLY A C 1
ATOM 1252 O O . GLY A 1 177 ? 0.383 8.448 -0.474 1.00 92.06 177 GLY A O 1
ATOM 1253 N N . ALA A 1 178 ? 0.614 9.567 -2.407 1.00 93.56 178 ALA A N 1
ATOM 1254 C CA . ALA A 1 178 ? -0.591 10.384 -2.278 1.00 93.56 178 ALA A CA 1
ATOM 1255 C C . ALA A 1 178 ? -1.874 9.550 -2.275 1.00 93.56 178 ALA A C 1
ATOM 1257 O O . ALA A 1 178 ? -2.847 9.937 -1.634 1.00 93.56 178 ALA A O 1
ATOM 1258 N N . THR A 1 179 ? -1.876 8.409 -2.962 1.00 93.94 179 THR A N 1
ATOM 1259 C CA . THR A 1 179 ? -2.987 7.451 -2.939 1.00 93.94 179 THR A CA 1
ATOM 1260 C C . THR A 1 179 ? -2.917 6.523 -1.725 1.00 93.94 179 THR A C 1
ATOM 1262 O O . THR A 1 179 ? -3.940 6.273 -1.090 1.00 93.94 179 THR A O 1
ATOM 1265 N N . ALA A 1 180 ? -1.719 6.095 -1.315 1.00 94.12 180 ALA A N 1
ATOM 1266 C CA . ALA A 1 180 ? -1.520 5.245 -0.139 1.00 94.12 180 ALA A CA 1
ATOM 1267 C C . ALA A 1 180 ? -1.911 5.923 1.190 1.00 94.12 180 ALA A C 1
ATOM 1269 O O . ALA A 1 180 ? -2.486 5.277 2.066 1.00 94.12 180 ALA A O 1
ATOM 1270 N N . LEU A 1 181 ? -1.621 7.220 1.349 1.00 93.88 181 LEU A N 1
ATOM 1271 C CA . LEU A 1 181 ? -1.902 8.005 2.562 1.00 93.88 181 LEU A CA 1
ATOM 1272 C C . LEU A 1 181 ? -3.383 8.028 2.981 1.00 93.88 181 LEU A C 1
ATOM 1274 O O . LEU A 1 181 ? -3.695 7.626 4.101 1.00 93.88 181 LEU A O 1
ATOM 1278 N N . PRO A 1 182 ? -4.329 8.505 2.151 1.00 91.56 182 PRO A N 1
ATOM 1279 C CA . PRO A 1 182 ? -5.734 8.552 2.537 1.00 91.56 182 PRO A CA 1
ATOM 1280 C C . PRO A 1 182 ? -6.284 7.157 2.830 1.00 91.56 182 PRO A C 1
ATOM 1282 O O . PRO A 1 182 ? -7.072 7.011 3.763 1.00 91.56 182 PRO A O 1
ATOM 1285 N N . VAL A 1 183 ? -5.838 6.138 2.091 1.00 92.50 183 VAL A N 1
ATOM 1286 C CA . VAL A 1 183 ? -6.246 4.742 2.288 1.00 92.50 183 VAL A CA 1
ATOM 1287 C C . VAL A 1 183 ? -5.724 4.196 3.616 1.00 92.50 183 VAL A C 1
ATOM 1289 O O . VAL A 1 183 ? -6.509 3.625 4.374 1.00 92.50 183 VAL A O 1
ATOM 1292 N N . SER A 1 184 ? -4.457 4.450 3.965 1.00 91.81 184 SER A N 1
ATOM 1293 C CA . SER A 1 184 ? -3.891 4.021 5.249 1.00 91.81 184 SER A CA 1
ATOM 1294 C C . SER A 1 184 ? -4.596 4.691 6.430 1.00 91.81 184 SER A C 1
ATOM 1296 O O . SER A 1 184 ? -4.930 4.031 7.416 1.00 91.81 184 SER A O 1
ATOM 1298 N N . LEU A 1 185 ? -4.903 5.987 6.314 1.00 89.44 185 LEU A N 1
ATOM 1299 C CA . LEU A 1 185 ? -5.650 6.735 7.324 1.00 89.44 185 LEU A CA 1
ATOM 1300 C C . LEU A 1 185 ? -7.096 6.244 7.459 1.00 89.44 185 LEU A C 1
ATOM 1302 O O . LEU A 1 185 ? -7.586 6.086 8.579 1.00 89.44 185 LEU A O 1
ATOM 1306 N N . GLY A 1 186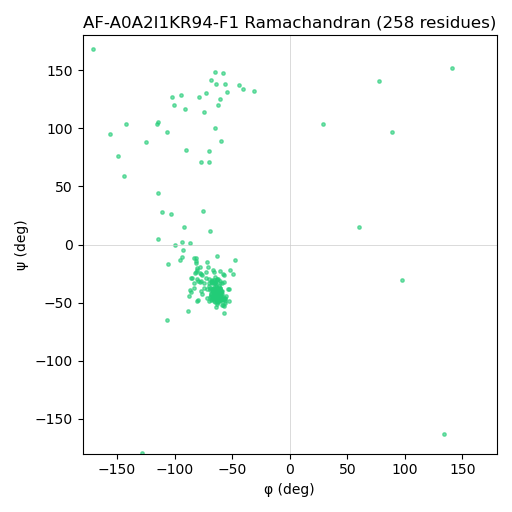 ? -7.777 6.001 6.337 1.00 86.50 186 GLY A N 1
ATOM 1307 C CA . GLY A 1 186 ? -9.142 5.479 6.316 1.00 86.50 186 GLY A CA 1
ATOM 1308 C C . GLY A 1 186 ? -9.235 4.093 6.945 1.00 86.50 186 GLY A C 1
ATOM 1309 O O . GLY A 1 186 ? -10.121 3.860 7.768 1.00 86.50 186 GLY A O 1
ATOM 1310 N N . LYS A 1 187 ? -8.281 3.209 6.630 1.00 86.50 187 LYS A N 1
ATOM 1311 C CA . LYS A 1 187 ? -8.189 1.869 7.215 1.00 86.50 187 LYS A CA 1
ATOM 1312 C C . LYS A 1 187 ? -7.937 1.922 8.721 1.00 86.50 187 LYS A C 1
ATOM 1314 O O . LYS A 1 187 ? -8.701 1.317 9.470 1.00 86.50 187 LYS A O 1
ATOM 1319 N N . GLY A 1 188 ? -6.968 2.716 9.180 1.00 83.44 188 GLY A N 1
ATOM 1320 C CA . GLY A 1 188 ? -6.699 2.875 10.612 1.00 83.44 188 GLY A CA 1
ATOM 1321 C C . GLY A 1 188 ? -7.909 3.421 11.382 1.00 83.44 188 GLY A C 1
ATOM 1322 O O . GLY A 1 188 ? -8.243 2.932 12.461 1.00 83.44 188 GLY A O 1
ATOM 1323 N N . ALA A 1 189 ? -8.635 4.381 10.798 1.00 81.44 189 ALA A N 1
ATOM 1324 C CA . ALA A 1 189 ? -9.861 4.921 11.384 1.00 81.44 189 ALA A CA 1
ATOM 1325 C C . ALA A 1 189 ? -10.996 3.879 11.451 1.00 81.44 189 ALA A C 1
ATOM 1327 O O . ALA A 1 189 ? -11.704 3.806 12.459 1.00 81.44 189 ALA A O 1
ATOM 1328 N N . ALA A 1 190 ? -11.152 3.054 10.412 1.00 81.25 190 ALA A N 1
ATOM 1329 C CA . ALA A 1 190 ? -12.111 1.951 10.396 1.00 81.25 190 ALA A CA 1
ATOM 1330 C C . ALA A 1 190 ? -11.747 0.852 11.412 1.00 81.25 190 ALA A C 1
ATOM 1332 O O . ALA A 1 190 ? -12.634 0.333 12.094 1.00 81.25 190 ALA A O 1
ATOM 1333 N N . THR A 1 191 ? -10.456 0.543 11.581 1.00 80.00 191 THR A N 1
ATOM 1334 C CA . THR A 1 191 ? -9.966 -0.393 12.607 1.00 80.00 191 THR A CA 1
ATOM 1335 C C . THR A 1 191 ? -10.254 0.117 14.008 1.00 80.00 191 THR A C 1
ATOM 1337 O O . THR A 1 191 ? -10.884 -0.586 14.791 1.00 80.00 191 THR A O 1
ATOM 1340 N N . ALA A 1 192 ? -9.893 1.362 14.316 1.00 76.81 192 ALA A N 1
ATOM 1341 C CA . ALA A 1 192 ? -10.163 1.938 15.630 1.00 76.81 192 ALA A CA 1
ATOM 1342 C C . ALA A 1 192 ? -11.669 1.969 15.957 1.00 76.81 192 ALA A C 1
ATOM 1344 O O . ALA A 1 192 ? -12.064 1.678 17.084 1.00 76.81 192 ALA A O 1
ATOM 1345 N N . GLY A 1 193 ? -12.517 2.287 14.970 1.00 71.56 193 GLY A N 1
ATOM 1346 C CA . GLY A 1 193 ? -13.970 2.299 15.141 1.00 71.56 193 GLY A CA 1
ATOM 1347 C C . GLY A 1 193 ? -14.572 0.907 15.347 1.00 71.56 193 GLY A C 1
ATOM 1348 O O . GLY A 1 193 ? -15.355 0.710 16.272 1.00 71.56 193 GLY A O 1
ATOM 1349 N N . SER A 1 194 ? -14.203 -0.066 14.512 1.00 72.25 194 SER A N 1
ATOM 1350 C CA . SER A 1 194 ? -14.750 -1.431 14.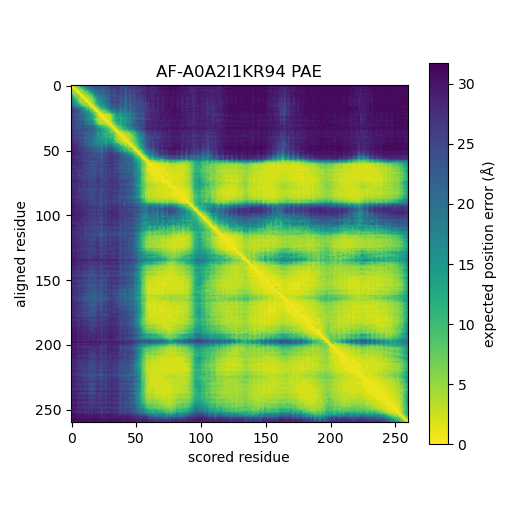585 1.00 72.25 194 SER A CA 1
ATOM 1351 C C . SER A 1 194 ? -14.346 -2.155 15.870 1.00 72.25 194 SER A C 1
ATOM 1353 O O . SER A 1 194 ? -15.208 -2.727 16.538 1.00 72.25 194 SER A O 1
ATOM 1355 N N . THR A 1 195 ? -13.078 -2.050 16.274 1.00 71.00 195 THR A N 1
ATOM 1356 C CA . THR A 1 195 ? -12.577 -2.654 17.518 1.00 71.00 195 THR A CA 1
ATOM 1357 C C . THR A 1 195 ? -13.228 -2.042 18.761 1.00 71.00 195 THR A C 1
ATOM 1359 O O . THR A 1 195 ? -13.446 -2.748 19.741 1.00 71.00 195 THR A O 1
ATOM 1362 N N . ALA A 1 196 ? -13.589 -0.753 18.722 1.00 70.44 196 ALA A N 1
ATOM 1363 C CA . ALA A 1 196 ? -14.280 -0.087 19.825 1.00 70.44 196 ALA A CA 1
ATOM 1364 C C . ALA A 1 196 ? -15.782 -0.421 19.914 1.00 70.44 196 ALA A C 1
ATOM 1366 O O . ALA A 1 196 ? -16.332 -0.401 21.012 1.00 70.44 196 ALA A O 1
ATOM 1367 N N . LEU A 1 197 ? -16.459 -0.693 18.787 1.00 63.81 197 LEU A N 1
ATOM 1368 C CA . LEU A 1 197 ? -17.902 -0.980 18.771 1.00 63.81 197 LEU A CA 1
ATOM 1369 C C . LEU A 1 197 ? -18.243 -2.451 19.044 1.00 63.81 197 LEU A C 1
ATOM 1371 O O . LEU A 1 197 ? -19.230 -2.716 19.725 1.00 63.81 197 LEU A O 1
ATOM 1375 N N . ALA A 1 198 ? -17.488 -3.402 18.486 1.00 60.31 198 ALA A N 1
ATOM 1376 C CA . ALA A 1 198 ? -17.797 -4.827 18.614 1.00 60.31 198 ALA A CA 1
ATOM 1377 C C . ALA A 1 198 ? -16.537 -5.697 18.430 1.00 60.31 198 ALA A C 1
ATOM 1379 O O . ALA A 1 198 ? -16.192 -6.051 17.297 1.00 60.31 198 ALA A O 1
ATOM 1380 N N . PRO A 1 199 ? -15.856 -6.098 19.519 1.00 63.12 199 PRO A N 1
ATOM 1381 C CA . PRO A 1 199 ? -14.672 -6.949 19.456 1.00 63.12 199 PRO A CA 1
ATOM 1382 C C . PRO A 1 199 ? -15.077 -8.408 19.194 1.00 63.12 199 PRO A C 1
ATOM 1384 O O . PRO A 1 199 ? -15.005 -9.262 20.070 1.00 63.12 199 PRO A O 1
ATOM 1387 N N . SER A 1 200 ? -15.536 -8.709 17.978 1.00 70.81 200 SER A N 1
ATOM 1388 C CA . SER A 1 200 ? -15.761 -10.088 17.533 1.00 70.81 200 SER A CA 1
ATOM 1389 C C . SER A 1 200 ? -14.621 -10.538 16.623 1.00 70.81 200 SER A C 1
ATOM 1391 O O . SER A 1 200 ? -14.288 -9.868 15.642 1.00 70.81 200 SER A O 1
ATOM 1393 N N . ALA A 1 201 ? -14.014 -11.682 16.946 1.00 70.62 201 ALA A N 1
ATOM 1394 C CA . ALA A 1 201 ? -12.915 -12.245 16.163 1.00 70.62 201 ALA A CA 1
ATOM 1395 C C . ALA A 1 201 ? -13.346 -12.551 14.716 1.00 70.62 201 ALA A C 1
ATOM 1397 O O . ALA A 1 201 ? -12.599 -12.301 13.774 1.00 70.62 201 ALA A O 1
ATOM 1398 N N . THR A 1 202 ? -14.584 -13.013 14.520 1.00 78.88 202 THR A N 1
ATOM 1399 C CA . THR A 1 202 ? -15.120 -13.375 13.200 1.00 78.88 202 THR A CA 1
ATOM 1400 C C . THR A 1 202 ? -15.212 -12.181 12.248 1.00 78.88 202 THR A C 1
ATOM 1402 O O . THR A 1 202 ? -14.823 -12.302 11.088 1.00 78.88 202 THR A O 1
ATOM 1405 N N . LEU A 1 203 ? -15.673 -11.012 12.716 1.00 77.81 203 LEU A N 1
ATOM 1406 C CA . LEU A 1 203 ? -15.752 -9.816 11.867 1.00 77.81 203 LEU A CA 1
ATOM 1407 C C . LEU A 1 203 ? -14.369 -9.252 11.535 1.00 77.81 203 LEU A C 1
ATOM 1409 O O . LEU A 1 203 ? -14.170 -8.750 10.430 1.00 77.81 203 LEU A O 1
ATOM 1413 N N . GLN A 1 204 ? -13.408 -9.362 12.456 1.00 78.44 204 GLN A N 1
ATOM 1414 C CA . GLN A 1 204 ? -12.025 -8.952 12.204 1.00 78.44 204 GLN A CA 1
ATOM 1415 C C . GLN A 1 204 ? -11.386 -9.822 11.122 1.00 78.44 204 GLN A C 1
ATOM 1417 O O . GLN A 1 204 ? -10.820 -9.289 10.173 1.00 78.44 204 GLN A O 1
ATOM 1422 N N . VAL A 1 205 ? -11.565 -11.144 11.197 1.00 81.44 205 VAL A N 1
ATOM 1423 C CA . VAL A 1 205 ? -11.077 -12.070 10.165 1.00 81.44 205 VAL A CA 1
ATOM 1424 C C . VAL A 1 205 ? -11.717 -11.774 8.810 1.00 81.44 205 VAL A C 1
ATOM 1426 O O . VAL A 1 205 ? -11.004 -11.658 7.817 1.00 81.44 205 VAL A O 1
ATOM 1429 N N . LEU A 1 206 ? -13.043 -11.612 8.752 1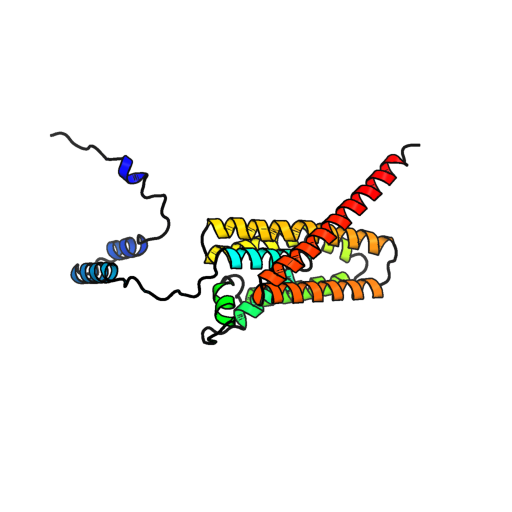.00 84.19 206 LEU A N 1
ATOM 1430 C CA . LEU A 1 206 ? -13.737 -11.362 7.487 1.00 84.19 206 LEU A CA 1
ATOM 1431 C C . LEU A 1 206 ? -13.295 -10.043 6.841 1.00 84.19 206 LEU A C 1
ATOM 1433 O O . LEU A 1 206 ? -13.071 -9.983 5.633 1.00 84.19 206 LEU A O 1
ATOM 1437 N N . ARG A 1 207 ? -13.123 -8.997 7.653 1.00 82.94 207 ARG A N 1
ATOM 1438 C CA . ARG A 1 207 ? -12.602 -7.709 7.195 1.00 82.94 207 ARG A CA 1
ATOM 1439 C C . ARG A 1 207 ? -11.172 -7.835 6.668 1.00 82.94 207 ARG A C 1
ATOM 1441 O O . ARG A 1 207 ? -10.892 -7.337 5.584 1.00 82.94 207 ARG A O 1
ATOM 1448 N N . SER A 1 208 ? -10.307 -8.511 7.419 1.00 85.00 208 SER A N 1
ATOM 1449 C CA . SER A 1 208 ? -8.903 -8.750 7.073 1.00 85.00 208 SER A CA 1
ATOM 1450 C C . SER A 1 208 ? -8.770 -9.454 5.718 1.00 85.00 208 SER A C 1
ATOM 1452 O O . SER A 1 208 ? -8.056 -8.981 4.838 1.00 85.00 208 SER A O 1
ATOM 1454 N N . ILE A 1 209 ? -9.564 -10.509 5.501 1.00 86.69 209 ILE A N 1
ATOM 1455 C CA . ILE A 1 209 ? -9.620 -11.243 4.229 1.00 86.69 209 ILE A CA 1
ATOM 1456 C C . ILE A 1 209 ? -10.103 -10.339 3.088 1.00 86.69 209 ILE A C 1
ATOM 1458 O O . ILE A 1 209 ? -9.537 -10.366 1.998 1.00 86.69 209 ILE A O 1
ATOM 1462 N N . GLY A 1 210 ? -11.135 -9.522 3.322 1.00 88.00 210 GLY A N 1
ATOM 1463 C CA . GLY A 1 210 ? -11.628 -8.580 2.316 1.00 88.00 210 GLY A CA 1
ATOM 1464 C C . GLY A 1 210 ? -10.573 -7.549 1.901 1.00 88.00 210 GLY A C 1
ATOM 1465 O O . GLY A 1 210 ? -10.454 -7.221 0.721 1.00 88.00 210 GLY A O 1
ATOM 1466 N N . GLU A 1 211 ? -9.776 -7.071 2.854 1.00 89.50 211 GLU A N 1
ATOM 1467 C CA . GLU A 1 211 ? -8.669 -6.149 2.593 1.00 89.50 211 GLU A CA 1
ATOM 1468 C C . GLU A 1 211 ? -7.517 -6.829 1.838 1.00 89.50 211 GLU A C 1
ATOM 1470 O O . GLU A 1 211 ? -6.967 -6.222 0.919 1.00 89.50 211 GLU A O 1
ATOM 1475 N N . ASP A 1 212 ? -7.191 -8.082 2.171 1.00 90.81 212 ASP A N 1
ATOM 1476 C CA . ASP A 1 212 ? -6.170 -8.874 1.472 1.00 90.81 212 ASP A CA 1
ATOM 1477 C C . ASP A 1 212 ? -6.562 -9.109 0.014 1.00 90.81 212 ASP A C 1
ATOM 1479 O O . ASP A 1 212 ? -5.783 -8.818 -0.894 1.00 90.81 212 ASP A O 1
ATOM 1483 N N . ILE A 1 213 ? -7.797 -9.561 -0.222 1.00 90.94 213 ILE A N 1
ATOM 1484 C CA . ILE A 1 213 ? -8.336 -9.766 -1.571 1.00 90.94 213 ILE A CA 1
ATOM 1485 C C . ILE A 1 213 ? -8.335 -8.444 -2.340 1.00 90.94 213 ILE A C 1
ATOM 1487 O O . ILE A 1 213 ? -7.881 -8.401 -3.480 1.00 90.94 213 ILE A O 1
ATOM 1491 N N . GLY A 1 214 ? -8.796 -7.354 -1.717 1.00 90.69 214 GLY A N 1
ATOM 1492 C CA . GLY A 1 214 ? -8.799 -6.031 -2.336 1.00 90.69 214 GLY A CA 1
ATOM 1493 C C . GLY A 1 214 ? -7.399 -5.565 -2.743 1.00 90.69 214 GLY A C 1
ATOM 1494 O O . GLY A 1 214 ? -7.224 -5.059 -3.850 1.00 90.69 214 GLY A O 1
ATOM 1495 N N . ALA A 1 215 ? -6.396 -5.780 -1.887 1.00 91.88 215 ALA A N 1
ATOM 1496 C CA . ALA A 1 215 ? -5.009 -5.430 -2.176 1.00 91.88 215 ALA A CA 1
ATOM 1497 C C . ALA A 1 215 ? -4.417 -6.285 -3.308 1.00 91.88 215 ALA A C 1
ATOM 1499 O O . ALA A 1 215 ? -3.831 -5.722 -4.231 1.00 91.88 215 ALA A O 1
ATOM 1500 N N . VAL A 1 216 ? -4.611 -7.613 -3.280 1.00 91.88 216 VAL A N 1
ATOM 1501 C CA . VAL A 1 216 ? -4.153 -8.521 -4.351 1.00 91.88 216 VAL A CA 1
ATOM 1502 C C . VAL A 1 216 ? -4.785 -8.125 -5.680 1.00 91.88 216 VAL A C 1
ATOM 1504 O O . VAL A 1 216 ? -4.074 -7.923 -6.660 1.00 91.88 216 VAL A O 1
ATOM 1507 N N . VAL A 1 217 ? -6.115 -7.992 -5.719 1.00 92.44 217 VAL A N 1
ATOM 1508 C CA . VAL A 1 217 ? -6.857 -7.685 -6.949 1.00 92.44 217 VAL A CA 1
ATOM 1509 C C . VAL A 1 217 ? -6.394 -6.356 -7.526 1.00 92.44 217 VAL A C 1
ATOM 1511 O O . VAL A 1 217 ? -6.125 -6.281 -8.720 1.00 92.44 217 VAL A O 1
ATOM 1514 N N . LEU A 1 218 ? -6.253 -5.320 -6.698 1.00 91.69 218 LEU A N 1
ATOM 1515 C CA . LEU A 1 218 ? -5.832 -4.007 -7.175 1.00 91.69 218 LEU A CA 1
ATOM 1516 C C . LEU A 1 218 ? -4.369 -3.998 -7.640 1.00 91.69 218 LEU A C 1
ATOM 1518 O O . LEU A 1 218 ? -4.068 -3.360 -8.645 1.00 91.69 218 LEU A O 1
ATOM 1522 N N . ALA A 1 219 ? -3.479 -4.728 -6.959 1.00 88.94 219 ALA A N 1
ATOM 1523 C CA . ALA A 1 219 ? -2.082 -4.873 -7.365 1.00 88.94 219 ALA A CA 1
ATOM 1524 C C . ALA A 1 219 ? -1.953 -5.624 -8.700 1.00 88.94 219 ALA A C 1
ATOM 1526 O O . ALA A 1 219 ? -1.280 -5.144 -9.606 1.00 88.94 219 ALA A O 1
ATOM 1527 N N . VAL A 1 220 ? -2.657 -6.748 -8.868 1.00 89.19 220 VAL A N 1
ATOM 1528 C CA . VAL A 1 220 ? -2.692 -7.491 -10.140 1.00 89.19 220 VAL A CA 1
ATOM 1529 C C . VAL A 1 220 ? -3.295 -6.631 -11.248 1.00 89.19 220 VAL A C 1
ATOM 1531 O O . VAL A 1 220 ? -2.770 -6.585 -12.358 1.00 89.19 220 VAL A O 1
ATOM 1534 N N . LEU A 1 221 ? -4.373 -5.902 -10.957 1.00 87.44 221 LEU A N 1
ATOM 1535 C CA . LEU A 1 221 ? -5.012 -5.043 -11.942 1.00 87.44 221 LEU A CA 1
ATOM 1536 C C . LEU A 1 221 ? -4.130 -3.861 -12.334 1.00 87.44 221 LEU A C 1
ATOM 1538 O O . LEU A 1 221 ? -4.187 -3.433 -13.481 1.00 87.44 221 LEU A O 1
ATOM 1542 N N . ALA A 1 222 ? -3.300 -3.349 -11.423 1.00 87.81 222 ALA A N 1
ATOM 1543 C CA . ALA A 1 222 ? -2.325 -2.318 -11.758 1.00 87.81 222 ALA A CA 1
ATOM 1544 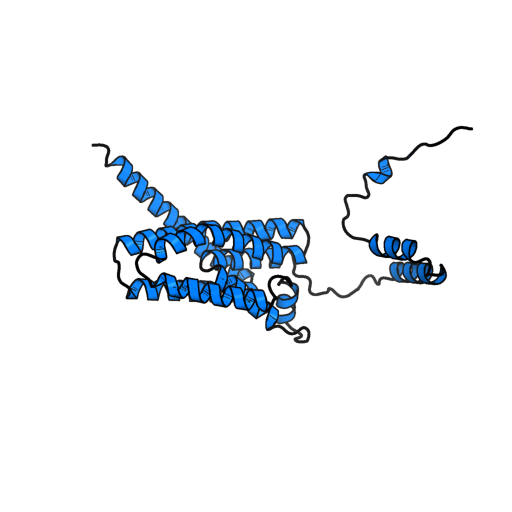C C . ALA A 1 222 ? -1.367 -2.805 -12.849 1.00 87.81 222 ALA A C 1
ATOM 1546 O O . ALA A 1 222 ? -0.989 -2.016 -13.701 1.00 87.81 222 ALA A O 1
ATOM 1547 N N . ILE A 1 223 ? -1.048 -4.099 -12.870 1.00 84.56 223 ILE A N 1
ATOM 1548 C CA . ILE A 1 223 ? -0.196 -4.722 -13.884 1.00 84.56 223 ILE A CA 1
ATOM 1549 C C . ILE A 1 223 ? -0.980 -5.010 -15.173 1.00 84.56 223 ILE A C 1
ATOM 1551 O O . ILE A 1 223 ? -0.525 -4.679 -16.263 1.00 84.56 223 ILE A O 1
ATOM 1555 N N . VAL A 1 224 ? -2.170 -5.610 -15.060 1.00 85.00 224 VAL A N 1
ATOM 1556 C CA . VAL A 1 224 ? -2.937 -6.119 -16.216 1.00 85.00 224 VAL A CA 1
ATOM 1557 C C . VAL A 1 224 ? -3.776 -5.043 -16.917 1.00 85.00 224 VAL A C 1
ATOM 1559 O O . VAL A 1 224 ? -4.005 -5.092 -18.121 1.00 85.00 224 VAL A O 1
ATOM 1562 N N . ALA A 1 225 ? -4.285 -4.066 -16.179 1.00 85.94 225 ALA A N 1
ATOM 1563 C CA . ALA A 1 225 ? -5.112 -2.994 -16.717 1.00 85.94 225 ALA A CA 1
ATOM 1564 C C . ALA A 1 225 ? -4.908 -1.711 -15.890 1.00 85.94 225 ALA A C 1
ATOM 1566 O O . ALA A 1 225 ? -5.790 -1.343 -15.103 1.00 85.94 225 ALA A O 1
ATOM 1567 N N . PRO A 1 226 ? -3.779 -0.994 -16.080 1.00 88.50 226 PRO A N 1
ATOM 1568 C CA . PRO A 1 226 ? -3.408 0.168 -15.266 1.00 88.50 226 PRO A CA 1
ATOM 1569 C C . PRO A 1 226 ? -4.504 1.236 -15.193 1.00 88.50 226 PRO A C 1
ATOM 1571 O O . PRO A 1 226 ? -4.748 1.815 -14.136 1.00 88.50 226 PRO A O 1
ATOM 1574 N N . LEU A 1 227 ? -5.219 1.469 -16.299 1.00 90.25 227 LEU A N 1
ATOM 1575 C CA . LEU A 1 227 ? -6.330 2.420 -16.338 1.00 90.25 227 LEU A CA 1
ATOM 1576 C C . LEU A 1 227 ? -7.487 1.990 -15.426 1.00 90.25 227 LEU A C 1
ATOM 1578 O O . LEU A 1 227 ? -8.009 2.800 -14.662 1.00 90.25 227 LEU A O 1
ATOM 1582 N N . LEU A 1 228 ? -7.878 0.714 -15.482 1.00 89.62 228 LEU A N 1
ATOM 1583 C CA . LEU A 1 228 ? -8.961 0.192 -14.652 1.00 89.62 228 LEU A CA 1
ATOM 1584 C C . LEU A 1 228 ? -8.556 0.191 -13.172 1.00 89.62 228 LEU A C 1
ATOM 1586 O O . LEU A 1 228 ? -9.355 0.564 -12.312 1.00 89.62 228 LEU A O 1
ATOM 1590 N N . ALA A 1 229 ? -7.295 -0.140 -12.882 1.00 89.81 229 ALA A N 1
ATOM 1591 C CA . ALA A 1 229 ? -6.730 -0.042 -11.543 1.00 89.81 229 ALA A CA 1
ATOM 1592 C C . ALA A 1 229 ? -6.742 1.391 -11.011 1.00 89.81 229 ALA A C 1
ATOM 1594 O O . ALA A 1 229 ? -7.159 1.595 -9.877 1.00 89.81 229 ALA A O 1
ATOM 1595 N N . ALA A 1 230 ? -6.361 2.384 -11.818 1.00 89.50 230 ALA A N 1
ATOM 1596 C CA . ALA A 1 230 ? -6.383 3.790 -11.423 1.00 89.50 230 ALA A CA 1
ATOM 1597 C C . ALA A 1 230 ? -7.807 4.290 -11.113 1.00 89.50 230 ALA A C 1
ATOM 1599 O O . ALA A 1 230 ? -8.013 5.012 -10.136 1.00 89.50 230 ALA A O 1
ATOM 1600 N N . VAL A 1 231 ? -8.807 3.870 -11.897 1.00 93.62 231 VAL A N 1
ATOM 1601 C CA . VAL A 1 231 ? -10.217 4.212 -11.645 1.00 93.62 231 VAL A CA 1
ATOM 1602 C C . VAL A 1 231 ? -10.705 3.597 -10.332 1.00 93.62 231 VAL A C 1
ATOM 1604 O O . VAL A 1 231 ? -11.260 4.307 -9.491 1.00 93.62 231 VAL A O 1
ATOM 1607 N N . LEU A 1 232 ? -10.471 2.298 -10.116 1.00 92.19 232 LEU A N 1
ATOM 1608 C CA . LEU A 1 232 ? -10.850 1.636 -8.862 1.00 92.19 232 LEU A CA 1
ATOM 1609 C C . LEU A 1 232 ? -10.096 2.216 -7.663 1.00 92.19 232 LEU A C 1
ATOM 1611 O O . LEU A 1 232 ? -10.691 2.452 -6.611 1.00 92.19 232 LEU A O 1
ATOM 1615 N N . ALA A 1 233 ? -8.811 2.513 -7.834 1.00 92.62 233 ALA A N 1
ATOM 1616 C CA . ALA A 1 233 ? -7.985 3.173 -6.839 1.00 92.62 233 ALA A CA 1
ATOM 1617 C C . ALA A 1 233 ? -8.582 4.516 -6.409 1.00 92.62 233 ALA A C 1
ATOM 1619 O O . ALA A 1 233 ? -8.728 4.772 -5.214 1.00 92.62 233 ALA A O 1
ATOM 1620 N N . LEU A 1 234 ? -9.015 5.343 -7.364 1.00 93.06 234 LEU A N 1
ATOM 1621 C CA . LEU A 1 234 ? -9.658 6.619 -7.065 1.00 93.06 234 LEU A CA 1
ATOM 1622 C C . LEU A 1 234 ? -10.941 6.434 -6.243 1.00 93.06 234 LEU A C 1
ATOM 1624 O O . LEU A 1 234 ? -11.168 7.171 -5.283 1.00 93.06 234 LEU A O 1
ATOM 1628 N N . VAL A 1 235 ? -11.759 5.427 -6.567 1.00 93.88 235 VAL A N 1
ATOM 1629 C CA . VAL A 1 235 ? -12.967 5.096 -5.792 1.00 93.88 235 VAL A CA 1
ATOM 1630 C C . VAL A 1 235 ? -12.605 4.732 -4.349 1.00 93.88 235 VAL A C 1
ATOM 1632 O O . VAL A 1 235 ? -13.209 5.263 -3.412 1.00 93.88 235 VAL A O 1
ATOM 1635 N N . VAL A 1 236 ? -11.593 3.883 -4.151 1.00 91.75 236 VAL A N 1
ATOM 1636 C CA . VAL A 1 236 ? -11.118 3.482 -2.816 1.00 91.75 236 VAL A CA 1
ATOM 1637 C C . VAL A 1 236 ? -10.574 4.684 -2.040 1.00 91.75 236 VAL A C 1
ATOM 1639 O O . VAL A 1 236 ? -10.930 4.868 -0.876 1.00 91.75 236 VAL A O 1
ATOM 1642 N N . VAL A 1 237 ? -9.789 5.553 -2.682 1.00 92.44 237 VAL A N 1
ATOM 1643 C CA . VAL A 1 237 ? -9.281 6.797 -2.084 1.00 92.44 237 VAL A CA 1
ATOM 1644 C C . VAL A 1 237 ? -10.433 7.699 -1.639 1.00 92.44 237 VAL A C 1
ATOM 1646 O O . VAL A 1 237 ? -10.439 8.167 -0.500 1.00 92.44 237 VAL A O 1
ATOM 1649 N N . VAL A 1 238 ? -11.446 7.911 -2.486 1.00 93.62 238 VAL A N 1
ATOM 1650 C CA . VAL A 1 238 ? -12.626 8.723 -2.142 1.00 93.62 238 VAL A CA 1
ATOM 1651 C C . VAL A 1 238 ? -13.364 8.138 -0.937 1.00 93.62 238 VAL A C 1
ATOM 1653 O O . VAL A 1 238 ? -13.757 8.881 -0.032 1.00 93.62 238 VAL A O 1
ATOM 1656 N N . MET A 1 239 ? -13.535 6.816 -0.888 1.00 89.81 239 MET A N 1
ATOM 1657 C CA . MET A 1 239 ? -14.161 6.139 0.250 1.00 89.81 239 MET A CA 1
ATOM 1658 C C . MET A 1 239 ? -13.334 6.291 1.529 1.00 89.81 239 MET A C 1
ATOM 1660 O O . MET A 1 239 ? -13.883 6.635 2.577 1.00 89.81 239 MET A O 1
ATOM 1664 N N . ALA A 1 240 ? -12.015 6.133 1.445 1.00 89.00 240 ALA A N 1
ATOM 1665 C CA . ALA A 1 240 ? -11.122 6.300 2.583 1.00 89.00 240 ALA A CA 1
ATOM 1666 C C . ALA A 1 240 ? -11.144 7.740 3.127 1.00 89.00 240 ALA A C 1
ATOM 1668 O O . ALA A 1 240 ? -11.294 7.950 4.333 1.00 89.00 240 ALA A O 1
ATOM 1669 N N . VAL A 1 241 ? -11.114 8.745 2.244 1.00 90.75 241 VAL A N 1
ATOM 1670 C CA . VAL A 1 241 ? -11.248 10.162 2.623 1.00 90.75 241 VAL A CA 1
ATOM 1671 C C . VAL A 1 241 ? -12.590 10.424 3.311 1.00 90.75 241 VAL A C 1
ATOM 1673 O O . VAL A 1 241 ? -12.622 11.090 4.348 1.00 90.75 241 VAL A O 1
ATOM 1676 N N . LYS A 1 242 ? -13.699 9.875 2.794 1.00 90.62 242 LYS A N 1
ATOM 1677 C CA . LYS A 1 242 ? -15.024 9.999 3.430 1.00 90.62 242 LYS A CA 1
ATOM 1678 C C . LYS A 1 242 ? -15.020 9.452 4.857 1.00 90.62 242 LYS A C 1
ATOM 1680 O O . LYS A 1 242 ? -15.516 10.135 5.755 1.00 90.62 242 LYS A O 1
ATOM 1685 N N . VAL A 1 243 ? -14.431 8.274 5.081 1.00 87.19 243 VAL A N 1
ATOM 1686 C CA . VAL A 1 243 ? -14.312 7.668 6.420 1.00 87.19 243 VAL A CA 1
ATOM 1687 C C . VAL A 1 243 ? -13.521 8.579 7.358 1.00 87.19 243 VAL A C 1
ATOM 1689 O O . VAL A 1 243 ? -14.002 8.908 8.444 1.00 87.19 243 VAL A O 1
ATOM 1692 N N . VAL A 1 244 ? -12.357 9.074 6.924 1.00 88.06 244 VAL A N 1
ATOM 1693 C CA . VAL A 1 244 ? -11.531 9.994 7.723 1.00 88.06 244 VAL A CA 1
ATOM 1694 C C . VAL A 1 244 ? -12.306 11.264 8.084 1.00 88.06 244 VAL A C 1
ATOM 1696 O O . VAL A 1 244 ? -12.315 11.685 9.243 1.00 88.06 244 VAL A O 1
ATOM 1699 N N . VAL A 1 245 ? -12.993 11.881 7.118 1.00 89.31 245 VAL A N 1
ATOM 1700 C CA . VAL A 1 245 ? -13.793 13.092 7.352 1.00 89.31 245 VAL A CA 1
ATOM 1701 C C . VAL A 1 245 ? -14.943 12.816 8.321 1.00 89.31 245 VAL A C 1
ATOM 1703 O O . VAL A 1 245 ? -15.180 13.625 9.222 1.00 89.31 245 VAL A O 1
ATOM 1706 N N . MET A 1 246 ? -15.636 11.684 8.184 1.00 87.31 246 MET A N 1
ATOM 1707 C CA . MET A 1 246 ? -16.735 11.296 9.070 1.00 87.31 246 MET A CA 1
ATOM 1708 C C . MET A 1 246 ? -16.256 11.131 10.514 1.00 87.31 246 MET A C 1
ATOM 1710 O O . MET A 1 246 ? -16.843 11.720 11.423 1.00 87.31 246 MET A O 1
ATOM 1714 N N . VAL A 1 247 ? -15.150 10.414 10.723 1.00 85.88 247 VAL A N 1
ATOM 1715 C CA . VAL A 1 247 ? -14.560 10.216 12.053 1.00 85.88 247 VAL A CA 1
ATOM 1716 C C . VAL A 1 247 ? -14.107 11.548 12.649 1.00 85.88 247 VAL A C 1
ATOM 1718 O O . VAL A 1 247 ? -14.450 11.866 13.788 1.00 85.88 247 VAL A O 1
ATOM 1721 N N . ARG A 1 248 ? -13.426 12.401 11.872 1.00 85.69 248 ARG A N 1
ATOM 1722 C CA . ARG A 1 248 ? -13.020 13.741 12.335 1.00 85.69 248 ARG A CA 1
ATOM 1723 C C . ARG A 1 248 ? -14.220 14.609 12.714 1.00 85.69 248 ARG A C 1
ATOM 1725 O O . ARG A 1 248 ? -14.157 15.324 13.714 1.00 85.69 248 ARG A O 1
ATOM 1732 N N . ARG A 1 249 ? -15.317 14.550 11.954 1.00 87.38 249 ARG A N 1
ATOM 1733 C CA . ARG A 1 249 ? -16.566 15.261 12.274 1.00 87.38 249 ARG A CA 1
ATOM 1734 C C . ARG A 1 249 ? -17.210 14.721 13.551 1.00 87.38 249 ARG A C 1
ATOM 1736 O O . ARG A 1 249 ? -17.608 15.520 14.394 1.00 87.38 249 ARG A O 1
ATOM 1743 N N . ALA A 1 250 ? -17.271 13.402 13.729 1.00 83.50 250 ALA A N 1
ATOM 1744 C CA . ALA A 1 250 ? -17.819 12.779 14.933 1.00 83.50 250 ALA A CA 1
ATOM 1745 C C . ALA A 1 250 ? -17.023 13.161 16.194 1.00 83.50 250 ALA A C 1
ATOM 1747 O O . ALA A 1 250 ? -17.612 13.543 17.205 1.00 83.50 250 ALA A O 1
ATOM 1748 N N . LEU A 1 251 ? -15.688 13.151 16.116 1.00 83.69 251 LEU A N 1
ATOM 1749 C CA . LEU A 1 251 ? -14.813 13.566 17.217 1.00 83.69 251 LEU A CA 1
ATOM 1750 C C . LEU A 1 251 ? -14.971 15.053 17.562 1.00 83.69 251 LEU A C 1
ATOM 1752 O O . LEU A 1 251 ? -15.016 15.409 18.738 1.00 83.69 251 LEU A O 1
ATOM 1756 N N . ARG A 1 252 ? -15.102 15.929 16.554 1.00 84.75 252 ARG A N 1
ATOM 1757 C CA . ARG A 1 252 ? -15.357 17.365 16.772 1.00 84.75 252 ARG A CA 1
ATOM 1758 C C . ARG A 1 252 ? -16.691 17.614 17.474 1.00 84.75 252 ARG A C 1
ATOM 1760 O O . ARG A 1 252 ? -16.734 18.435 18.381 1.00 84.75 252 ARG A O 1
ATOM 1767 N N . ARG A 1 253 ? -17.750 16.881 17.107 1.00 82.38 253 ARG A N 1
ATOM 1768 C CA . ARG A 1 253 ? -19.064 16.980 17.771 1.00 82.38 253 ARG A CA 1
ATOM 1769 C C . ARG A 1 253 ? -18.978 16.604 19.251 1.00 82.38 253 ARG A C 1
ATOM 1771 O O . ARG A 1 253 ? -19.469 17.345 20.088 1.00 82.38 253 ARG A O 1
ATOM 1778 N N . ARG A 1 254 ? -18.277 15.515 19.586 1.00 78.31 254 ARG A N 1
ATOM 1779 C CA . ARG A 1 254 ? -18.100 15.084 20.986 1.00 78.31 254 ARG A CA 1
ATOM 1780 C C . ARG A 1 254 ? -17.290 16.074 21.825 1.00 78.31 254 ARG A C 1
ATOM 1782 O O . ARG A 1 254 ? -17.624 16.293 22.980 1.00 78.31 254 ARG A O 1
ATOM 1789 N N . ARG A 1 255 ? -16.264 16.703 21.244 1.00 74.19 255 ARG A N 1
ATOM 1790 C CA . ARG A 1 255 ? -15.474 17.743 21.929 1.00 74.19 255 ARG A CA 1
ATOM 1791 C C . ARG A 1 255 ? -16.251 19.045 22.147 1.00 74.19 255 ARG A C 1
ATOM 1793 O O . ARG A 1 255 ? -15.979 19.728 23.121 1.00 74.19 255 ARG A O 1
ATOM 1800 N N . GLY A 1 256 ? -17.207 19.371 21.276 1.00 62.00 256 GLY A N 1
ATOM 1801 C CA . GLY A 1 256 ? -18.094 20.527 21.455 1.00 62.00 256 GLY A CA 1
ATOM 1802 C C . GLY A 1 256 ? -19.215 20.308 22.478 1.00 62.00 256 GLY A C 1
ATOM 1803 O O . GLY A 1 256 ? -19.687 21.273 23.061 1.00 62.00 256 GLY A O 1
ATOM 1804 N N . SER A 1 257 ? -19.626 19.057 22.719 1.00 59.75 257 SER A N 1
ATOM 1805 C CA . SER A 1 257 ? -20.691 18.715 23.678 1.00 59.75 257 SER A CA 1
ATOM 1806 C C . SER A 1 257 ? -20.198 18.363 25.089 1.00 59.75 257 SER A C 1
ATOM 1808 O O . SER A 1 257 ? -21.019 18.255 25.985 1.00 59.75 257 SER A O 1
ATOM 1810 N N . GLY A 1 258 ? -18.890 18.174 25.298 1.00 50.81 258 GLY A N 1
ATOM 1811 C CA . GLY A 1 258 ? -18.291 17.900 26.617 1.00 50.81 258 GLY A CA 1
ATOM 1812 C C . GLY A 1 258 ? -17.833 19.146 27.388 1.00 50.81 258 GLY A C 1
ATOM 1813 O O . GLY A 1 258 ? -17.023 19.015 28.298 1.00 50.81 258 GLY A O 1
ATOM 1814 N N . ALA A 1 259 ? -18.28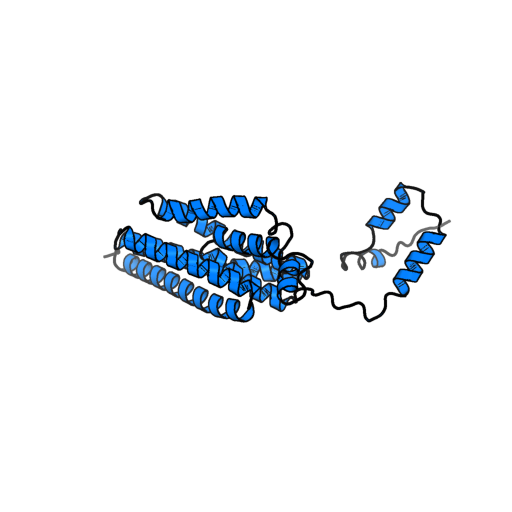0 20.337 26.978 1.00 48.34 259 ALA A N 1
ATOM 1815 C CA . ALA A 1 259 ? -17.964 21.628 27.599 1.00 48.34 259 ALA A CA 1
ATOM 1816 C C . ALA A 1 259 ? -19.186 22.264 28.298 1.00 48.34 259 ALA A C 1
ATOM 1818 O O . ALA A 1 259 ? -19.278 23.488 28.375 1.00 48.34 259 ALA A O 1
ATOM 1819 N N . VAL A 1 260 ? -20.129 21.437 28.764 1.00 40.84 260 VAL A N 1
ATOM 1820 C CA . VAL A 1 260 ? -21.287 21.841 29.578 1.00 40.84 260 VAL A CA 1
ATOM 1821 C C . VAL A 1 260 ? -21.300 21.010 30.848 1.00 40.84 260 VAL A C 1
ATOM 1823 O O . VAL A 1 260 ? -21.100 19.781 30.718 1.00 40.84 260 VAL A O 1
#

Foldseek 3Di:
DDDDDDPPVVVVVPPPDDDDDVPVVVVCVVPVPDDCVVVVVVVVVVVPPPPDDDPDLQQDLVLLQLLLLLLLLLLLLPLLLLLLLLLCLLQVQDPPDPDLSSNSVLQAAVVSVDVVSNVVSVVVRCVLLVQLLDPPSVLVSLVVSLVVSLVSSLVSQLRRQVSPDPVSSNSRSCSSNVLSNLSSQLVSLVVVVCCVPDVDSVVSNVVSVVSSCSSSVSSVCSSVPSNVSNVVSVVSSVNSNVSNVVSVVVVVVVVVVVPD

Sequence (260 aa):
MHPARYDLLSARARISQGTGPSFCLWISRASGVLSGTVCETLEARGSRASPNLAQEPSVDAMTAMLMSIGTGTASGLRPYLTVLVMSVAGLAVPDSTGGFLHQVDAAIPPAIANPWVAVICLVLALGDGGLDKVIGVNLPLEGINQVLRPVFGVLVGVGLGSQVNAGTMVVAGLLGGATALPVSLGKGAATAGSTALAPSATLQVLRSIGEDIGAVVLAVLAIVAPLLAAVLALVVVVMAVKVVVMVRRALRRRRGSGAV

Organism: NCBI:txid103621

Nearest PDB structures (foldseek):
  5vtl-assembly1_A  TM=1.543E-01  e=3.326E+00  Trypanosoma brucei
  8b71-assembly1_A  TM=1.607E-01  e=5.619E+00  Bacillus subtilis

pLDDT: mean 72.95, std 19.82, range [28.39, 95.94]

InterPro domains:
  IPR025196 Domain of unknown function DUF4126 [PF13548] (66-244)

Radius of gyration: 25.22 Å; Cα contacts (8 Å, |Δi|>4): 339; chains: 1; bounding box: 75×51×68 Å

Solvent-accessible surface area (backbone atoms only — not comparable to full-atom values): 13435 Å² total; per-residue (Å²): 136,90,80,89,83,80,69,69,70,70,61,67,69,64,72,80,66,83,88,82,70,66,66,62,59,52,54,53,72,74,62,79,75,74,62,68,71,59,55,54,54,50,53,57,49,62,75,61,64,61,101,74,68,74,84,67,72,66,52,47,65,66,55,25,37,25,22,10,27,5,36,2,28,10,9,11,64,34,36,36,50,27,51,24,52,53,10,47,53,28,61,72,46,59,99,80,49,86,59,86,57,46,53,45,46,51,36,45,38,71,80,50,38,28,71,67,50,26,52,53,22,47,54,49,30,51,48,56,67,54,43,57,71,39,89,79,52,29,64,62,52,47,56,54,44,44,58,47,11,22,51,48,5,21,53,51,4,28,38,30,8,58,67,62,37,75,68,40,12,53,52,9,12,50,40,0,22,63,30,1,42,40,24,17,49,16,48,49,51,50,49,58,50,45,58,73,74,58,83,46,70,68,60,54,50,55,49,52,52,53,43,51,51,51,12,52,52,30,31,52,28,14,72,79,37,23,69,62,14,29,54,52,28,50,54,50,33,54,52,16,43,51,48,42,53,51,51,54,51,54,54,50,52,53,64,69,64,69,78,117